Protein AF-A0A257ZRJ0-F1 (afdb_monomer_lite)

pLDDT: mean 93.48, std 12.13, range [36.53, 98.75]

Sequence (205 aa):
MSAVSDALKLIIAGWKSIDQSDMKLIPDPASVYIDPFYAEKTMCVHCVVVEPDTGEAYARCPRQTALKAEAYLKSSGIGDAAYFGPEAEFFLFDDVRYSVTPRKVSYEIDAEAAAWNTDTVTEGGNYGHRAGHKGGYFPVNPVDEAQDIRGEMLSTMKRMGIRVDKHHHEVATCQHELGMIFGGLVEQADNIQKYKYVIHNVAHA

Secondary structure (DSSP, 8-state):
--SSSTTSSBSSTTS-BGGG---EEEE-GGG-EE-SS-SS--EE--EEEE-TTT-PBPTT-HHHHHHHHHHHHHHHTS-S--EE-----EE--SEEEEEEETTEEEEEEE-TT-TT-TT---TT------PPTT--SSPPTTT--THHHHHHHHHHHHHTT--EEEEEE-SSTTEEEEEE--EEHHHHHHHHHHHHHHHHHHHH-

Foldseek 3Di:
DPPPPPVAADPDPPADGNVQHDKDWAWDPVQKFWDPQDPDTDIDTHTFIARPPPRHGDPPGVLVVLVVVQVVCVVVVVDNFDKDWDKDKDFQFPDWDADDDPVDGDIDTHHLLAQVCQPPQDPVGNPRLHQHAQRQFADDPPHPVCPVLLVVLQVNLVNRVWAWDDKGGGRGTRMIITTTDMDGRSVVVSSVVVSVVSNVSSSVD

Radius of gyration: 21.85 Å; chains: 1; bounding box: 59×49×58 Å

Structure (mmCIF, N/CA/C/O backbone):
data_AF-A0A257ZRJ0-F1
#
_entry.id   AF-A0A257ZRJ0-F1
#
loop_
_atom_site.group_PDB
_atom_site.id
_atom_site.type_symbol
_atom_site.label_atom_id
_atom_site.label_alt_id
_atom_site.label_comp_id
_atom_site.label_asym_id
_atom_site.label_entity_id
_atom_site.label_seq_id
_atom_site.pdbx_PDB_ins_code
_atom_site.Cartn_x
_atom_site.Cartn_y
_atom_site.Cartn_z
_atom_site.occupancy
_atom_site.B_iso_or_equiv
_atom_site.auth_seq_id
_atom_site.auth_comp_id
_atom_site.auth_asym_id
_atom_site.auth_atom_id
_atom_site.pdbx_PDB_model_num
ATOM 1 N N . MET A 1 1 ? 14.866 32.632 16.716 1.00 36.53 1 MET A N 1
ATOM 2 C CA . MET A 1 1 ? 15.334 31.496 17.544 1.00 36.53 1 MET A CA 1
ATOM 3 C C . MET A 1 1 ? 14.123 30.695 18.060 1.00 36.53 1 MET A C 1
ATOM 5 O O . MET A 1 1 ? 14.039 30.411 19.242 1.00 36.53 1 MET A O 1
ATOM 9 N N . SER A 1 2 ? 13.160 30.354 17.185 1.00 38.19 2 SER A N 1
ATOM 10 C CA . SER A 1 2 ? 11.845 29.800 17.581 1.00 38.19 2 SER A CA 1
ATOM 11 C C . SER A 1 2 ? 11.314 28.710 16.632 1.00 38.19 2 SER A C 1
ATOM 13 O O . SER A 1 2 ? 10.112 28.592 16.451 1.00 38.19 2 SER A O 1
ATOM 15 N N . ALA A 1 3 ? 12.196 27.930 16.001 1.00 38.69 3 ALA A N 1
ATOM 16 C CA . ALA A 1 3 ? 11.800 26.833 15.101 1.00 38.69 3 ALA A CA 1
ATOM 17 C C . ALA A 1 3 ? 12.228 25.440 15.607 1.00 38.69 3 ALA A C 1
ATOM 19 O O . ALA A 1 3 ? 12.062 24.451 14.907 1.00 38.69 3 ALA A O 1
ATOM 20 N N . VAL A 1 4 ? 12.789 25.352 16.820 1.00 38.34 4 VAL A N 1
ATOM 21 C CA . VAL A 1 4 ? 13.310 24.096 17.406 1.00 38.34 4 VAL A CA 1
ATOM 22 C C . VAL A 1 4 ? 12.379 23.552 18.510 1.00 38.34 4 VAL A C 1
ATOM 24 O O . VAL A 1 4 ? 12.656 22.528 19.118 1.00 38.34 4 VAL A O 1
ATOM 27 N N . SER A 1 5 ? 11.246 24.218 18.765 1.00 41.78 5 SER A N 1
ATOM 28 C CA . SER A 1 5 ? 10.330 23.898 19.873 1.00 41.78 5 SER A CA 1
ATOM 29 C C . SER A 1 5 ? 9.288 22.820 19.541 1.00 41.78 5 SER A C 1
ATOM 31 O O . SER A 1 5 ? 8.844 22.123 20.448 1.00 41.78 5 SER A O 1
ATOM 33 N N . ASP A 1 6 ? 8.918 22.639 18.270 1.00 43.66 6 ASP A N 1
ATOM 34 C CA . ASP A 1 6 ? 7.752 21.807 17.909 1.00 43.66 6 ASP A CA 1
ATOM 35 C C . ASP A 1 6 ? 8.109 20.356 17.548 1.00 43.66 6 ASP A C 1
ATOM 37 O O . ASP A 1 6 ? 7.230 19.522 17.355 1.00 43.66 6 ASP A O 1
ATOM 41 N N . ALA A 1 7 ? 9.402 20.019 17.496 1.00 43.81 7 ALA A N 1
ATOM 42 C CA . ALA A 1 7 ? 9.872 18.651 17.245 1.00 43.81 7 ALA A CA 1
ATOM 43 C C . ALA A 1 7 ? 9.915 17.780 18.516 1.00 43.81 7 ALA A C 1
ATOM 45 O O . ALA A 1 7 ? 10.277 16.604 18.473 1.00 43.81 7 ALA A O 1
ATOM 46 N N . LEU A 1 8 ? 9.553 18.347 19.664 1.00 41.38 8 LEU A N 1
ATOM 47 C CA . LEU A 1 8 ? 9.451 17.627 20.920 1.00 41.38 8 LEU A CA 1
ATOM 48 C C . LEU A 1 8 ? 8.015 17.104 21.073 1.00 41.38 8 LEU A C 1
ATOM 50 O O . LEU A 1 8 ? 7.105 17.892 21.310 1.00 41.38 8 LEU A O 1
ATOM 54 N N . LYS A 1 9 ? 7.880 15.763 21.079 1.00 48.31 9 LYS A N 1
ATOM 55 C CA . LYS A 1 9 ? 6.897 14.976 21.868 1.00 48.31 9 LYS A CA 1
ATOM 56 C C . LYS A 1 9 ? 5.695 14.337 21.152 1.00 48.31 9 LYS A C 1
ATOM 58 O O . LYS A 1 9 ? 4.610 14.340 21.723 1.00 48.31 9 LYS A O 1
ATOM 63 N N . LEU A 1 10 ? 5.863 13.686 20.000 1.00 50.47 10 LEU A N 1
ATOM 64 C CA . LEU A 1 10 ? 4.860 12.732 19.490 1.00 50.47 10 LEU A CA 1
ATOM 65 C C . LEU A 1 10 ? 5.541 11.441 19.012 1.00 50.47 10 LEU A C 1
ATOM 67 O O . LEU A 1 10 ? 6.399 11.498 18.139 1.00 50.47 10 LEU A O 1
ATOM 71 N N . ILE A 1 11 ? 5.166 10.287 19.581 1.00 76.19 11 ILE A N 1
ATOM 72 C CA . ILE A 1 11 ? 5.659 8.960 19.141 1.00 76.19 11 ILE A CA 1
ATOM 73 C C . ILE A 1 11 ? 4.979 8.556 17.823 1.00 76.19 11 ILE A C 1
ATOM 75 O O . ILE A 1 11 ? 5.600 7.963 16.947 1.00 76.19 11 ILE A O 1
ATOM 79 N N . ILE A 1 12 ? 3.706 8.929 17.665 1.00 87.62 12 ILE A N 1
ATOM 80 C CA . ILE A 1 12 ? 2.930 8.781 16.433 1.00 87.62 12 ILE A CA 1
ATOM 81 C C . ILE A 1 12 ? 2.399 10.169 16.068 1.00 87.62 12 ILE A C 1
ATOM 83 O O . ILE A 1 12 ? 1.731 10.821 16.875 1.00 87.62 12 ILE A O 1
ATOM 87 N N . ALA A 1 13 ? 2.721 10.648 14.866 1.00 88.88 13 ALA A N 1
ATOM 88 C CA . ALA A 1 13 ? 2.312 11.975 14.417 1.00 88.88 13 ALA A CA 1
ATOM 89 C C . ALA A 1 13 ? 0.781 12.127 14.451 1.00 88.88 13 ALA A C 1
ATOM 91 O O . ALA A 1 13 ? 0.035 11.241 14.034 1.00 88.88 13 ALA A O 1
ATOM 92 N N . GLY A 1 14 ? 0.310 13.258 14.982 1.00 88.44 14 GLY A N 1
ATOM 93 C CA . GLY A 1 14 ? -1.116 13.531 15.170 1.00 88.44 14 GLY A CA 1
ATOM 94 C C . GLY A 1 14 ? -1.771 12.787 16.340 1.00 88.44 14 GLY A C 1
ATOM 95 O O . GLY A 1 14 ? -2.977 12.929 16.523 1.00 88.44 14 GLY A O 1
ATOM 96 N N . TRP A 1 15 ? -1.031 11.998 17.129 1.00 91.75 15 TRP A N 1
ATOM 97 C CA . TRP A 1 15 ? -1.570 11.322 18.313 1.00 91.75 15 TRP A CA 1
ATOM 98 C C . TRP A 1 15 ? -1.289 12.109 19.603 1.00 91.75 15 TRP A C 1
ATOM 100 O O . TRP A 1 15 ? -1.131 13.327 19.562 1.00 91.75 15 TRP A O 1
ATOM 110 N N . LYS A 1 16 ? -1.345 11.448 20.765 1.00 86.44 16 LYS A N 1
ATOM 111 C CA . LYS A 1 16 ? -1.131 12.078 22.067 1.00 86.44 16 LYS A CA 1
ATOM 112 C C . LYS A 1 16 ? 0.309 12.546 22.245 1.00 86.44 16 LYS A C 1
ATOM 114 O O . LYS A 1 16 ? 1.241 11.909 21.752 1.00 86.44 16 LYS A O 1
ATOM 119 N N . SER A 1 17 ? 0.457 13.639 22.989 1.00 86.75 17 SER A N 1
ATOM 120 C CA . SER A 1 17 ? 1.742 14.158 23.441 1.00 86.75 17 SER A CA 1
ATOM 121 C C . SER A 1 17 ? 2.444 13.174 24.378 1.00 86.75 17 SER A C 1
ATOM 123 O O . SER A 1 17 ? 1.816 12.300 24.974 1.00 86.75 17 SER A O 1
ATOM 125 N N . ILE A 1 18 ? 3.766 13.306 24.515 1.00 85.88 18 ILE A N 1
ATOM 126 C CA . ILE A 1 18 ? 4.573 12.354 25.299 1.00 85.88 18 ILE A CA 1
ATOM 127 C C . ILE A 1 18 ? 4.126 12.225 26.765 1.00 85.88 18 ILE A C 1
ATOM 129 O O . ILE A 1 18 ? 4.278 11.161 27.357 1.00 85.88 18 ILE A O 1
ATOM 133 N N . ASP A 1 19 ? 3.594 13.300 27.352 1.00 85.44 19 ASP A N 1
ATOM 134 C CA . ASP A 1 19 ? 3.110 13.349 28.736 1.00 85.44 19 ASP A CA 1
ATOM 135 C C . ASP A 1 19 ? 1.810 12.558 28.939 1.00 85.44 19 ASP A C 1
ATOM 137 O O . ASP A 1 19 ? 1.441 12.267 30.071 1.00 85.44 19 ASP A O 1
ATOM 141 N N . GLN A 1 20 ? 1.159 12.161 27.845 1.00 85.12 20 GLN A N 1
ATOM 142 C CA . GLN A 1 20 ? -0.011 11.289 27.819 1.00 85.12 20 GLN A CA 1
ATOM 143 C C . GLN A 1 20 ? 0.227 10.113 26.859 1.00 85.12 20 GLN A C 1
ATOM 145 O O . GLN A 1 20 ? -0.663 9.734 26.105 1.00 85.12 20 GLN A O 1
ATOM 150 N N . SER A 1 21 ? 1.449 9.578 26.818 1.00 85.12 21 SER A N 1
ATOM 151 C CA . SER A 1 21 ? 1.872 8.627 25.779 1.00 85.12 21 SER A CA 1
ATOM 152 C C . SER A 1 21 ? 1.232 7.239 25.869 1.00 85.12 21 SER A C 1
ATOM 154 O O . SER A 1 21 ? 1.178 6.550 24.848 1.00 85.12 21 SER A O 1
ATOM 156 N N . ASP A 1 22 ? 0.724 6.838 27.037 1.00 89.62 22 ASP A N 1
ATOM 157 C CA . ASP A 1 22 ? 0.101 5.528 27.221 1.00 89.62 22 ASP A CA 1
ATOM 158 C C . ASP A 1 22 ? -1.189 5.394 26.394 1.00 89.62 22 ASP A C 1
ATOM 160 O O . ASP A 1 22 ? -2.109 6.218 26.461 1.00 89.62 22 ASP A O 1
ATOM 164 N N . MET A 1 23 ? -1.256 4.312 25.615 1.00 91.81 23 MET A N 1
ATOM 165 C CA . MET A 1 23 ? -2.390 3.945 24.766 1.00 91.81 23 MET A CA 1
ATOM 166 C C . MET A 1 23 ? -2.666 2.450 24.894 1.00 91.81 23 MET A C 1
ATOM 168 O O . MET A 1 23 ? -1.747 1.650 25.072 1.00 91.81 23 MET A O 1
ATOM 172 N N . LYS A 1 24 ? -3.930 2.050 24.736 1.00 94.81 24 LYS A N 1
ATOM 173 C CA . LYS A 1 24 ? -4.334 0.643 24.780 1.00 94.81 24 LYS A CA 1
ATOM 174 C C . LYS A 1 24 ? -4.808 0.172 23.410 1.00 94.81 24 LYS A C 1
ATOM 176 O O . LYS A 1 24 ? -5.669 0.796 22.790 1.00 94.81 24 LYS A O 1
ATOM 181 N N . LEU A 1 25 ? -4.253 -0.948 22.953 1.00 97.00 25 LEU A N 1
ATOM 182 C CA . LEU A 1 25 ? -4.663 -1.622 21.723 1.00 97.00 25 LEU A CA 1
ATOM 183 C C . LEU A 1 25 ? -5.667 -2.727 22.052 1.00 97.00 25 LEU A C 1
ATOM 185 O O . LEU A 1 25 ? -5.411 -3.561 22.919 1.00 97.00 25 LEU A O 1
ATOM 189 N N . ILE A 1 26 ? -6.796 -2.736 21.348 1.00 97.69 26 ILE A N 1
ATOM 190 C CA . ILE A 1 26 ? -7.803 -3.794 21.441 1.00 97.69 26 ILE A CA 1
ATOM 191 C C . ILE A 1 26 ? -7.775 -4.588 20.131 1.00 97.69 26 ILE A C 1
ATOM 193 O O . ILE A 1 26 ? -8.143 -4.023 19.096 1.00 97.69 26 ILE A O 1
ATOM 197 N N . PRO A 1 27 ? -7.325 -5.856 20.147 1.00 97.62 27 PRO A N 1
ATOM 198 C CA . PRO A 1 27 ? -7.227 -6.671 18.944 1.00 97.62 27 PRO A CA 1
ATOM 199 C C . PRO A 1 27 ? -8.606 -7.060 18.412 1.00 97.62 27 PRO A C 1
ATOM 201 O O . PRO A 1 27 ? -9.506 -7.408 19.176 1.00 97.62 27 PRO A O 1
ATOM 204 N N . ASP A 1 28 ? -8.744 -7.038 17.090 1.00 97.50 28 ASP A N 1
ATOM 205 C CA . ASP A 1 28 ? -9.915 -7.525 16.371 1.00 97.50 28 ASP A CA 1
ATOM 206 C C . ASP A 1 28 ? -9.638 -8.946 15.840 1.00 97.50 28 ASP A C 1
ATOM 208 O O . ASP A 1 28 ? -8.889 -9.102 14.870 1.00 97.50 28 ASP A O 1
ATOM 212 N N . PRO A 1 29 ? -10.217 -10.004 16.437 1.00 97.00 29 PRO A N 1
ATOM 213 C CA . PRO A 1 29 ? -9.917 -11.384 16.059 1.00 97.00 29 PRO A CA 1
ATOM 214 C C . PRO A 1 29 ? -10.375 -11.746 14.639 1.00 97.00 29 PRO A C 1
ATOM 216 O O . PRO A 1 29 ? -9.853 -12.702 14.069 1.00 97.00 29 PRO A O 1
ATOM 219 N N . ALA A 1 30 ? -11.306 -10.993 14.041 1.00 96.00 30 ALA A N 1
ATOM 220 C CA . ALA A 1 30 ? -11.735 -11.217 12.659 1.00 96.00 30 ALA A CA 1
ATOM 221 C C . ALA A 1 30 ? -10.692 -10.744 11.629 1.00 96.00 30 ALA A C 1
ATOM 223 O O . ALA A 1 30 ? -10.791 -11.066 10.448 1.00 96.00 30 ALA A O 1
ATOM 224 N N . SER A 1 31 ? -9.689 -9.985 12.074 1.00 96.88 31 SER A N 1
ATOM 225 C CA . SER A 1 31 ? -8.696 -9.338 11.216 1.00 96.88 31 SER A CA 1
ATOM 226 C C . SER A 1 31 ? -7.373 -10.105 11.087 1.00 96.88 31 SER A C 1
ATOM 228 O O . SER A 1 31 ? -6.438 -9.617 10.451 1.00 96.88 31 SER A O 1
ATOM 230 N N . VAL A 1 32 ? -7.283 -11.289 11.698 1.00 97.75 32 VAL A N 1
ATOM 231 C CA . VAL A 1 32 ? -6.052 -12.079 11.816 1.00 97.75 32 VAL A CA 1
ATOM 232 C C . VAL A 1 32 ? -5.573 -12.627 10.467 1.00 97.75 32 VAL A C 1
ATOM 234 O O . VAL A 1 32 ? -6.367 -13.114 9.664 1.00 97.75 32 VAL A O 1
ATOM 237 N N . TYR A 1 33 ? -4.257 -12.609 10.244 1.00 97.75 33 TYR A N 1
ATOM 238 C CA . TYR A 1 33 ? -3.595 -13.284 9.122 1.00 97.75 33 TYR A CA 1
ATOM 239 C C . TYR A 1 33 ? -2.173 -13.727 9.499 1.00 97.75 33 TYR A C 1
ATOM 241 O O . TYR A 1 33 ? -1.595 -13.230 10.464 1.00 97.75 33 TYR A O 1
ATOM 249 N N . ILE A 1 34 ? -1.609 -14.680 8.750 1.00 98.31 34 ILE A N 1
ATOM 250 C CA . ILE A 1 34 ? -0.201 -15.080 8.884 1.00 98.31 34 ILE A CA 1
ATOM 251 C C . ILE A 1 34 ? 0.635 -14.241 7.925 1.00 98.31 34 ILE A C 1
ATOM 253 O O . ILE A 1 34 ? 0.291 -14.115 6.749 1.00 98.31 34 ILE A O 1
ATOM 257 N N . ASP A 1 35 ? 1.717 -13.672 8.438 1.00 98.25 35 ASP A N 1
ATOM 258 C CA . ASP A 1 35 ? 2.664 -12.912 7.640 1.00 98.25 35 ASP A CA 1
ATOM 259 C C . ASP A 1 35 ? 3.500 -13.849 6.748 1.00 98.25 35 ASP A C 1
ATOM 261 O O . ASP A 1 35 ? 4.038 -14.839 7.257 1.00 98.25 35 ASP A O 1
ATOM 265 N N . PRO A 1 36 ? 3.594 -13.592 5.431 1.00 97.62 36 PRO A N 1
ATOM 266 C CA . PRO A 1 36 ? 4.314 -14.468 4.515 1.00 97.62 36 PRO A CA 1
ATOM 267 C C . PRO A 1 36 ? 5.809 -14.136 4.366 1.00 97.62 36 PRO A C 1
ATOM 269 O O . PRO A 1 36 ? 6.492 -14.882 3.670 1.00 97.62 36 PRO A O 1
ATOM 272 N N . PHE A 1 37 ? 6.308 -13.044 4.956 1.00 97.81 37 PHE A N 1
ATOM 273 C CA . PHE A 1 37 ? 7.662 -12.528 4.719 1.00 97.81 37 PHE A CA 1
ATOM 274 C C . PHE A 1 37 ? 8.619 -12.789 5.884 1.00 97.81 37 PHE A C 1
ATOM 276 O O . PHE A 1 37 ? 9.818 -12.964 5.670 1.00 97.81 37 PHE A O 1
ATOM 283 N N . TYR A 1 38 ? 8.121 -12.830 7.123 1.00 96.75 38 TYR A N 1
ATOM 284 C CA . TYR A 1 38 ? 8.978 -13.138 8.269 1.00 96.75 38 TYR A CA 1
ATOM 285 C C . TYR A 1 38 ? 9.512 -14.576 8.219 1.00 96.75 38 TYR A C 1
ATOM 287 O O . TYR A 1 38 ? 8.766 -15.529 8.003 1.00 96.75 38 TYR A O 1
ATOM 295 N N . ALA A 1 39 ? 10.810 -14.731 8.506 1.00 97.19 39 ALA A N 1
ATOM 296 C CA . ALA A 1 39 ? 11.456 -16.041 8.609 1.00 97.19 39 ALA A CA 1
ATOM 297 C C . ALA A 1 39 ? 10.806 -16.922 9.692 1.00 97.19 39 ALA A C 1
ATOM 299 O O . ALA A 1 39 ? 10.576 -18.112 9.485 1.00 97.19 39 ALA A O 1
ATOM 300 N N . GLU A 1 40 ? 10.472 -16.319 10.835 1.00 98.31 40 GLU A N 1
ATOM 301 C CA . GLU A 1 40 ? 9.710 -16.973 11.894 1.00 98.31 40 GLU A CA 1
ATOM 302 C C . GLU A 1 40 ? 8.213 -16.752 11.693 1.00 98.31 40 GLU A C 1
ATOM 304 O O . GLU A 1 40 ? 7.755 -15.633 11.435 1.00 98.31 40 GLU A O 1
ATOM 309 N N . LYS A 1 41 ? 7.430 -17.824 11.861 1.00 97.81 41 LYS A N 1
ATOM 310 C CA . LYS A 1 41 ? 5.980 -17.789 11.647 1.00 97.81 41 LYS A CA 1
ATOM 311 C C . LYS A 1 41 ? 5.330 -16.751 12.558 1.00 97.81 41 LYS A C 1
ATOM 313 O O . LYS A 1 41 ? 5.231 -16.946 13.768 1.00 97.81 41 LYS A O 1
ATOM 318 N N . THR A 1 42 ? 4.823 -15.690 11.943 1.00 98.44 42 THR A N 1
ATOM 319 C CA . THR A 1 42 ? 4.287 -14.526 12.645 1.00 98.44 42 THR A CA 1
ATOM 320 C C . THR A 1 42 ? 2.820 -14.327 12.292 1.00 98.44 42 THR A C 1
ATOM 322 O O . THR A 1 42 ? 2.420 -14.434 11.135 1.00 98.44 42 THR A O 1
ATOM 325 N N . MET A 1 43 ? 2.001 -14.058 13.307 1.00 98.00 43 MET A N 1
ATOM 326 C CA . MET A 1 43 ? 0.582 -13.756 13.150 1.00 98.00 43 MET A CA 1
ATOM 327 C C . MET A 1 43 ? 0.357 -12.263 13.364 1.00 98.00 43 MET A C 1
ATOM 329 O O . MET A 1 43 ? 0.764 -11.709 14.385 1.00 98.00 43 MET A O 1
ATOM 333 N N . CYS A 1 44 ? -0.328 -11.628 12.424 1.00 98.06 44 CYS A N 1
ATOM 334 C CA . CYS A 1 44 ? -0.717 -10.230 12.498 1.00 98.06 44 CYS A CA 1
ATOM 335 C C . CYS A 1 44 ? -2.188 -10.108 12.899 1.00 98.06 44 CYS A C 1
ATOM 337 O O . CYS A 1 44 ? -3.020 -10.930 12.513 1.00 98.06 44 CYS A O 1
ATOM 339 N N . VAL A 1 45 ? -2.510 -9.058 13.652 1.00 98.19 45 VAL A N 1
ATOM 340 C CA . VAL A 1 45 ? -3.876 -8.708 14.054 1.00 98.19 45 VAL A CA 1
ATOM 341 C C . VAL A 1 45 ? -4.031 -7.192 14.005 1.00 98.19 45 VAL A C 1
ATOM 343 O O . VAL A 1 45 ? -3.171 -6.458 14.497 1.00 98.19 45 VAL A O 1
ATOM 346 N N . HIS A 1 46 ? -5.107 -6.706 13.392 1.00 98.00 46 HIS A N 1
ATOM 347 C CA . HIS A 1 46 ? -5.445 -5.291 13.443 1.00 98.00 46 HIS A CA 1
ATOM 348 C C . HIS A 1 46 ? -6.127 -4.960 14.772 1.00 98.00 46 HIS A C 1
ATOM 350 O O . HIS A 1 46 ? -6.856 -5.767 15.349 1.00 98.00 46 HIS A O 1
ATOM 356 N N . CYS A 1 47 ? -5.896 -3.743 15.254 1.00 98.00 47 CYS A N 1
ATOM 357 C CA . CYS A 1 47 ? -6.423 -3.275 16.528 1.00 98.00 47 CYS A CA 1
ATOM 358 C C . CYS A 1 47 ? -7.200 -1.972 16.346 1.00 98.00 47 CYS A C 1
ATOM 360 O O . CYS A 1 47 ? -6.896 -1.161 15.467 1.00 98.00 47 CYS A O 1
ATOM 362 N N . VAL A 1 48 ? -8.159 -1.734 17.237 1.00 97.69 48 VAL A N 1
ATOM 363 C CA . VAL A 1 48 ? -8.606 -0.372 17.553 1.00 97.69 48 VAL A CA 1
ATOM 364 C C . VAL A 1 48 ? -7.814 0.161 18.740 1.00 97.69 48 VAL A C 1
ATOM 366 O O . VAL A 1 48 ? -7.163 -0.589 19.469 1.00 97.69 48 VAL A O 1
ATOM 369 N N . VAL A 1 49 ? -7.862 1.473 18.924 1.00 96.31 49 VAL A N 1
ATOM 370 C CA . VAL A 1 49 ? -7.122 2.169 19.973 1.00 96.31 49 VAL A CA 1
ATOM 371 C C . VAL A 1 49 ? -8.124 2.788 20.932 1.00 96.31 49 VAL A C 1
ATOM 373 O O . VAL A 1 49 ? -9.075 3.437 20.494 1.00 96.31 49 VAL A O 1
ATOM 376 N N . VAL A 1 50 ? -7.899 2.606 22.227 1.00 95.31 50 VAL A N 1
ATOM 377 C CA . VAL A 1 50 ? -8.740 3.167 23.286 1.00 95.31 50 VAL A CA 1
ATOM 378 C C . VAL A 1 50 ? -7.897 3.891 24.328 1.00 95.31 50 VAL A C 1
ATOM 380 O O . VAL A 1 50 ? -6.691 3.656 24.458 1.00 95.31 50 VAL A O 1
ATOM 383 N N . GLU A 1 51 ? -8.551 4.777 25.068 1.00 94.44 51 GLU A N 1
ATOM 384 C CA . GLU A 1 51 ? -7.997 5.415 26.254 1.00 94.44 51 GLU A CA 1
ATOM 385 C C . GLU A 1 51 ? -7.629 4.345 27.300 1.00 94.44 51 GLU A C 1
ATOM 387 O O . GLU A 1 51 ? -8.445 3.456 27.570 1.00 94.44 51 GLU A O 1
ATOM 392 N N . PRO A 1 52 ? -6.412 4.375 27.876 1.00 93.00 52 PRO A N 1
ATOM 393 C CA . PRO A 1 52 ? -5.931 3.301 28.747 1.00 93.00 52 PRO A CA 1
ATOM 394 C C . PRO A 1 52 ? -6.749 3.172 30.037 1.00 93.00 52 PRO A C 1
ATOM 396 O O . PRO A 1 52 ? -7.059 2.049 30.440 1.00 93.00 52 PRO A O 1
ATOM 399 N N . ASP A 1 53 ? -7.140 4.303 30.631 1.00 92.44 53 ASP A N 1
ATOM 400 C CA . ASP A 1 53 ? -7.841 4.346 31.917 1.00 92.44 53 ASP A CA 1
ATOM 401 C C . ASP A 1 53 ? -9.347 4.109 31.773 1.00 92.44 53 ASP A C 1
ATOM 403 O O . ASP A 1 53 ? -9.941 3.342 32.530 1.00 92.44 53 ASP A O 1
ATOM 407 N N . THR A 1 54 ? -9.981 4.763 30.795 1.00 95.12 54 THR A N 1
ATOM 408 C CA . THR A 1 54 ? -11.445 4.740 30.635 1.00 95.12 54 THR A CA 1
ATOM 409 C C . THR A 1 54 ? -11.924 3.641 29.691 1.00 95.12 54 THR A C 1
ATOM 411 O O . THR A 1 54 ? -13.088 3.249 29.740 1.00 95.12 54 THR A O 1
ATOM 414 N N . GLY A 1 55 ? -11.052 3.138 28.811 1.00 93.81 55 GLY A N 1
ATOM 415 C CA . GLY A 1 55 ? -11.435 2.237 27.724 1.00 93.81 55 GLY A CA 1
ATOM 416 C C . GLY A 1 55 ? -12.259 2.911 26.623 1.00 93.81 55 GLY A C 1
ATOM 417 O O . GLY A 1 55 ? -12.760 2.222 25.733 1.00 93.81 55 GLY A O 1
ATOM 418 N N . GLU A 1 56 ? -12.412 4.237 26.661 1.00 95.06 56 GLU A N 1
ATOM 419 C CA . GLU A 1 56 ? -13.165 4.980 25.656 1.00 95.06 56 GLU A CA 1
ATOM 420 C C . GLU A 1 56 ? -12.461 4.978 24.296 1.00 95.06 56 GLU A C 1
ATOM 422 O O . GLU A 1 56 ? -11.237 4.950 24.187 1.00 95.06 56 GLU A O 1
ATOM 427 N N . ALA A 1 57 ? -13.262 5.034 23.234 1.00 94.56 57 ALA A N 1
ATOM 428 C CA . ALA A 1 57 ? -12.797 5.101 21.855 1.00 94.56 57 ALA A CA 1
ATOM 429 C C . ALA A 1 57 ? -11.824 6.267 21.629 1.00 94.56 57 ALA A C 1
ATOM 431 O O . ALA A 1 57 ? -12.212 7.428 21.786 1.00 94.56 57 ALA A O 1
ATOM 432 N N . TYR A 1 58 ? -10.610 5.993 21.145 1.00 95.00 58 TYR A N 1
ATOM 433 C CA . TYR A 1 58 ? -9.682 7.070 20.828 1.00 95.00 58 TYR A CA 1
ATOM 434 C C . TYR A 1 58 ? -10.135 7.810 19.564 1.00 95.00 58 TYR A C 1
ATOM 436 O O . TYR A 1 58 ? -10.198 7.245 18.470 1.00 95.00 58 TYR A O 1
ATOM 444 N N . ALA A 1 59 ? -10.430 9.105 19.695 1.00 93.06 59 ALA A N 1
ATOM 445 C CA . ALA A 1 59 ? -11.040 9.904 18.629 1.00 93.06 59 ALA A CA 1
ATOM 446 C C . ALA A 1 59 ? -10.192 10.012 17.347 1.00 93.06 59 ALA A C 1
ATOM 448 O O . ALA A 1 59 ? -10.730 10.316 16.286 1.00 93.06 59 ALA A O 1
ATOM 449 N N . ARG A 1 60 ? -8.879 9.757 17.435 1.00 94.38 60 ARG A N 1
ATOM 450 C CA . ARG A 1 60 ? -7.942 9.822 16.302 1.00 94.38 60 ARG A CA 1
ATOM 451 C C . ARG A 1 60 ? -7.518 8.448 15.776 1.00 94.38 60 ARG A C 1
ATOM 453 O O . ARG A 1 60 ? -6.584 8.370 14.987 1.00 94.38 60 ARG A O 1
ATOM 460 N N . CYS A 1 61 ? -8.191 7.370 16.187 1.00 96.50 61 CYS A N 1
ATOM 461 C CA . CYS A 1 61 ? -7.997 6.035 15.620 1.00 96.50 61 CYS A CA 1
ATOM 462 C C . CYS A 1 61 ? -8.706 5.918 14.252 1.00 96.50 61 CYS A C 1
ATOM 464 O O . CYS A 1 61 ? -9.940 5.894 14.223 1.00 96.50 61 CYS A O 1
ATOM 466 N N . PRO A 1 62 ? -7.985 5.776 13.118 1.00 97.69 62 PRO A N 1
ATOM 467 C CA . PRO A 1 62 ? -8.614 5.740 11.793 1.00 97.69 62 PRO A CA 1
ATOM 468 C C . PRO A 1 62 ? -9.560 4.548 11.604 1.00 97.69 62 PRO A C 1
ATOM 470 O O . PRO A 1 62 ? -10.669 4.711 11.095 1.00 97.69 62 PRO A O 1
ATOM 473 N N . ARG A 1 63 ? -9.172 3.359 12.092 1.00 98.06 63 ARG A N 1
ATOM 474 C CA . ARG A 1 63 ? -10.021 2.154 12.052 1.00 98.06 63 ARG A CA 1
ATOM 475 C C . ARG A 1 63 ? -11.335 2.375 12.801 1.00 98.06 63 ARG A C 1
ATOM 477 O O . ARG A 1 63 ? -12.394 1.966 12.336 1.00 98.06 63 ARG A O 1
ATOM 484 N N . GLN A 1 64 ? -11.288 3.054 13.948 1.00 96.69 64 GLN A N 1
ATOM 485 C CA . GLN A 1 64 ? -12.493 3.330 14.722 1.00 96.69 64 GLN A CA 1
ATOM 486 C C . GLN A 1 64 ? -13.404 4.356 14.045 1.00 96.69 64 GLN A C 1
ATOM 488 O O . GLN A 1 64 ? -14.623 4.247 14.158 1.00 96.69 64 GLN A O 1
ATOM 493 N N . THR A 1 65 ? -12.842 5.310 13.302 1.00 97.81 65 THR A N 1
ATOM 494 C CA . THR A 1 65 ? -13.626 6.192 12.430 1.00 97.81 65 THR A CA 1
ATOM 495 C C . THR A 1 65 ? -14.368 5.396 11.355 1.00 97.81 65 THR A C 1
ATOM 497 O O . THR A 1 65 ? -15.563 5.617 11.175 1.00 97.81 65 THR A O 1
ATOM 500 N N . ALA A 1 66 ? -13.716 4.425 10.705 1.00 98.00 66 ALA A N 1
ATOM 501 C CA . ALA A 1 66 ? -14.365 3.553 9.720 1.00 98.00 66 ALA A CA 1
ATOM 502 C C . ALA A 1 66 ? -15.503 2.715 10.340 1.00 98.00 66 ALA A C 1
ATOM 504 O O . ALA A 1 66 ? -16.614 2.702 9.814 1.00 98.00 66 ALA A O 1
ATOM 505 N N . LEU A 1 67 ? -15.272 2.111 11.513 1.00 97.44 67 LEU A N 1
ATOM 506 C CA . LEU A 1 67 ? -16.305 1.375 12.260 1.00 97.44 67 LEU A CA 1
ATOM 507 C C . LEU A 1 67 ? -17.507 2.264 12.620 1.00 97.44 67 LEU A C 1
ATOM 509 O O . LEU A 1 67 ? -18.660 1.863 12.461 1.00 97.44 67 LEU A O 1
ATOM 513 N N . LYS A 1 68 ? -17.250 3.494 13.087 1.00 97.50 68 LYS A N 1
ATOM 514 C CA . LYS A 1 68 ? -18.305 4.473 13.390 1.00 97.50 68 LYS A CA 1
ATOM 515 C C . LYS A 1 68 ? -19.077 4.885 12.138 1.00 97.50 68 LYS A C 1
ATOM 517 O O . LYS A 1 68 ? -20.283 5.074 12.233 1.00 97.50 68 LYS A O 1
ATOM 522 N N . ALA A 1 69 ? -18.416 5.006 10.987 1.00 98.25 69 ALA A N 1
ATOM 523 C CA . ALA A 1 69 ? -19.069 5.349 9.727 1.00 98.25 69 ALA A CA 1
ATOM 524 C C . ALA A 1 69 ? -20.024 4.239 9.254 1.00 98.25 69 ALA A C 1
ATOM 526 O O . ALA A 1 69 ? -21.162 4.531 8.888 1.00 98.25 69 ALA A O 1
ATOM 527 N N . GLU A 1 70 ? -19.616 2.969 9.338 1.00 98.19 70 GLU A N 1
ATOM 528 C CA . GLU A 1 70 ? -20.504 1.836 9.036 1.00 98.19 70 GLU A CA 1
ATOM 529 C C . GLU A 1 70 ? -21.701 1.772 9.995 1.00 98.19 70 GLU A C 1
ATOM 531 O O . GLU A 1 70 ? -22.840 1.576 9.566 1.00 98.19 70 GLU A O 1
ATOM 536 N N . ALA A 1 71 ? -21.466 1.975 11.296 1.00 97.81 71 ALA A N 1
ATOM 537 C CA . ALA A 1 71 ? -22.535 2.016 12.291 1.00 97.81 71 ALA A CA 1
ATOM 538 C C . ALA A 1 71 ? -23.490 3.199 12.060 1.00 97.81 71 ALA A C 1
ATOM 540 O O . ALA A 1 71 ? -24.706 3.046 12.188 1.00 97.81 71 ALA A O 1
ATOM 541 N N . TYR A 1 72 ? -22.953 4.361 11.679 1.00 98.38 72 TYR A N 1
ATOM 542 C CA . TYR A 1 72 ? -23.740 5.551 11.383 1.00 98.38 72 TYR A CA 1
ATOM 543 C C . TYR A 1 72 ? -24.685 5.318 10.203 1.00 98.38 72 TYR A C 1
ATOM 545 O O . TYR A 1 72 ? -25.879 5.584 10.337 1.00 98.38 72 TYR A O 1
ATOM 553 N N . LEU A 1 73 ? -24.184 4.754 9.097 1.00 98.50 73 LEU A N 1
ATOM 554 C CA . LEU A 1 73 ? -24.994 4.421 7.923 1.00 98.50 73 LEU A CA 1
ATOM 555 C C . LEU A 1 73 ? -26.205 3.561 8.308 1.00 98.50 73 LEU A C 1
ATOM 557 O O . LEU A 1 73 ? -27.337 3.948 8.020 1.00 98.50 73 LEU A O 1
ATOM 561 N N . LYS A 1 74 ? -25.976 2.480 9.062 1.00 98.00 74 LYS A N 1
ATOM 562 C CA . LYS A 1 74 ? -27.052 1.616 9.571 1.00 98.00 74 LYS A CA 1
ATOM 563 C C . LYS A 1 74 ? -28.033 2.388 10.449 1.00 98.00 74 LYS A C 1
ATOM 565 O O . LYS A 1 74 ? -29.240 2.311 10.251 1.00 98.00 74 LYS A O 1
ATOM 570 N N . SER A 1 75 ? -27.524 3.171 11.403 1.00 98.25 75 SER A N 1
ATOM 571 C CA . SER A 1 75 ? -28.374 3.923 12.338 1.00 98.25 75 SER A CA 1
ATOM 572 C C . SER A 1 75 ? -29.203 5.021 11.663 1.00 98.25 75 SER A C 1
ATOM 574 O O . SER A 1 75 ? -30.265 5.380 12.162 1.00 98.25 75 SER A O 1
ATOM 576 N N . SER A 1 76 ? -28.733 5.542 10.525 1.00 98.38 76 SER A N 1
ATOM 577 C CA . SER A 1 76 ? -29.441 6.557 9.744 1.00 98.38 76 SER A CA 1
ATOM 578 C C . SER A 1 76 ? -30.656 6.009 8.987 1.00 98.38 76 SER A C 1
ATOM 580 O O . SER A 1 76 ? -31.499 6.793 8.559 1.00 98.38 76 SER A O 1
ATOM 582 N N . GLY A 1 77 ? -30.745 4.687 8.785 1.00 98.06 77 GLY A N 1
ATOM 583 C CA . GLY A 1 77 ? -31.791 4.054 7.975 1.00 98.06 77 GLY A CA 1
ATOM 584 C C . GLY A 1 77 ? -31.658 4.266 6.460 1.00 98.06 77 GLY A C 1
ATOM 585 O O . GLY A 1 77 ? -32.537 3.841 5.717 1.00 98.06 77 GLY A O 1
ATOM 586 N N . ILE A 1 78 ? -30.582 4.909 5.986 1.00 98.19 78 ILE A N 1
ATOM 587 C CA . ILE A 1 78 ? -30.331 5.144 4.552 1.00 98.19 78 ILE A CA 1
ATOM 588 C C . ILE A 1 78 ? -29.884 3.856 3.844 1.00 98.19 78 ILE A C 1
ATOM 590 O O . ILE A 1 78 ? -30.189 3.657 2.670 1.00 98.19 78 ILE A O 1
ATOM 594 N N . GLY A 1 79 ? -29.173 2.973 4.545 1.00 96.94 79 GLY A N 1
ATOM 595 C CA . GLY A 1 79 ? -28.738 1.685 4.016 1.00 96.94 79 GLY A CA 1
ATOM 596 C C . GLY A 1 79 ? -28.053 0.823 5.071 1.00 96.94 79 GLY A C 1
ATOM 597 O O . GLY A 1 79 ? -27.714 1.296 6.154 1.00 96.94 79 GLY A O 1
ATOM 598 N N . ASP A 1 80 ? -27.831 -0.447 4.737 1.00 96.94 80 ASP A N 1
ATOM 599 C CA . ASP A 1 80 ? -27.264 -1.432 5.668 1.00 96.94 80 ASP A CA 1
ATOM 600 C C . ASP A 1 80 ? -25.754 -1.647 5.490 1.00 96.94 80 ASP A C 1
ATOM 602 O O . ASP A 1 80 ? -25.066 -2.075 6.420 1.00 96.94 80 ASP A O 1
ATOM 606 N N . ALA A 1 81 ? -25.229 -1.368 4.294 1.00 96.69 81 ALA A N 1
ATOM 607 C CA . ALA A 1 81 ? -23.830 -1.574 3.936 1.00 96.69 81 ALA A CA 1
ATOM 608 C C . ALA A 1 81 ? -23.365 -0.550 2.893 1.00 96.69 81 ALA A C 1
ATOM 610 O O . ALA A 1 81 ? -24.132 -0.142 2.022 1.00 96.69 81 ALA A O 1
ATOM 611 N N . ALA A 1 82 ? -22.086 -0.179 2.965 1.00 97.88 82 ALA A N 1
ATOM 612 C CA . ALA A 1 82 ? -21.394 0.581 1.932 1.00 97.88 82 ALA A CA 1
ATOM 613 C C . ALA A 1 82 ? -20.209 -0.243 1.428 1.00 97.88 82 ALA A C 1
ATOM 615 O O . ALA A 1 82 ? -19.345 -0.632 2.216 1.00 97.88 82 ALA A O 1
ATOM 616 N N . TYR A 1 83 ? -20.194 -0.512 0.124 1.00 98.12 83 TYR A N 1
ATOM 617 C CA . TYR A 1 83 ? -19.142 -1.286 -0.521 1.00 98.12 83 TYR A CA 1
ATOM 618 C C . TYR A 1 83 ? -18.093 -0.370 -1.147 1.00 98.12 83 TYR A C 1
ATOM 620 O O . TYR A 1 83 ? -18.432 0.600 -1.822 1.00 98.12 83 TYR A O 1
ATOM 628 N N . PHE A 1 84 ? -16.825 -0.709 -0.940 1.00 98.44 84 PHE A N 1
ATOM 629 C CA . PHE A 1 84 ? -15.667 0.006 -1.468 1.00 98.44 84 PHE A CA 1
ATOM 630 C C . PHE A 1 84 ? -14.814 -0.949 -2.307 1.00 98.44 84 PHE A C 1
ATOM 632 O O . PHE A 1 84 ? -14.635 -2.105 -1.934 1.00 98.44 84 PHE A O 1
ATOM 639 N N . GLY A 1 85 ? -14.293 -0.476 -3.436 1.00 97.00 85 GLY A N 1
ATOM 640 C CA . GLY A 1 85 ? -13.363 -1.211 -4.298 1.00 97.00 85 GLY A CA 1
ATOM 641 C C . GLY A 1 85 ? -12.209 -0.293 -4.692 1.00 97.00 85 GLY A C 1
ATOM 642 O O . GLY A 1 85 ? -12.329 0.394 -5.701 1.00 97.00 85 GLY A O 1
ATOM 643 N N . PRO A 1 86 ? -11.160 -0.174 -3.861 1.00 96.12 86 PRO A N 1
ATOM 644 C CA . PRO A 1 86 ? -10.034 0.702 -4.160 1.00 96.12 86 PRO A CA 1
ATOM 645 C C . PRO A 1 86 ? -9.111 0.085 -5.221 1.00 96.12 86 PRO A C 1
ATOM 647 O O . PRO A 1 86 ? -8.731 -1.079 -5.110 1.00 96.12 86 PRO A O 1
ATOM 650 N N . GLU A 1 87 ? -8.691 0.897 -6.190 1.00 96.19 87 GLU A N 1
ATOM 651 C CA . GLU A 1 87 ? -7.683 0.564 -7.206 1.00 96.19 87 GLU A CA 1
ATOM 652 C C . GLU A 1 87 ? -6.441 1.430 -6.937 1.00 96.19 87 GLU A C 1
ATOM 654 O O . GLU A 1 87 ? -6.380 2.601 -7.309 1.00 96.19 87 GLU A O 1
ATOM 659 N N . ALA A 1 88 ? -5.488 0.905 -6.160 1.00 97.19 88 ALA A N 1
ATOM 660 C CA . ALA A 1 88 ? -4.284 1.649 -5.790 1.00 97.19 88 ALA A CA 1
ATOM 661 C C . ALA A 1 88 ? -3.141 1.353 -6.759 1.00 97.19 88 ALA A C 1
ATOM 663 O O . ALA A 1 88 ? -2.384 0.400 -6.575 1.00 97.19 88 ALA A O 1
ATOM 664 N N . GLU A 1 89 ? -3.000 2.203 -7.767 1.00 98.44 89 GLU A N 1
ATOM 665 C CA . GLU A 1 89 ? -1.853 2.192 -8.670 1.00 98.44 89 GLU A CA 1
ATOM 666 C C . GLU A 1 89 ? -0.530 2.414 -7.912 1.00 98.44 89 GLU A C 1
ATOM 668 O O . GLU A 1 89 ? -0.476 3.082 -6.871 1.00 98.44 89 GLU A O 1
ATOM 673 N N . PHE A 1 90 ? 0.558 1.864 -8.442 1.00 98.62 90 PHE A N 1
ATOM 674 C CA . PHE A 1 90 ? 1.903 1.987 -7.880 1.00 98.62 90 PHE A CA 1
ATOM 675 C C . PHE A 1 90 ? 2.966 1.930 -8.975 1.00 98.62 90 PHE A C 1
ATOM 677 O O . PHE A 1 90 ? 2.676 1.610 -10.125 1.00 98.62 90 PHE A O 1
ATOM 684 N N . PHE A 1 91 ? 4.205 2.241 -8.598 1.00 98.44 91 PHE A N 1
ATOM 685 C CA . PHE A 1 91 ? 5.369 2.123 -9.467 1.00 98.44 91 PHE A CA 1
ATOM 686 C C . PHE A 1 91 ? 6.356 1.105 -8.901 1.00 98.44 91 PHE A C 1
ATOM 688 O O . PHE A 1 91 ? 6.503 1.013 -7.679 1.00 98.44 91 PHE A O 1
ATOM 695 N N . LEU A 1 92 ? 7.033 0.375 -9.785 1.00 98.12 92 LEU A N 1
ATOM 696 C CA . LEU A 1 92 ? 8.195 -0.448 -9.451 1.00 98.12 92 LEU A CA 1
ATOM 697 C C . LEU A 1 92 ? 9.453 0.247 -9.972 1.00 98.12 92 LEU A C 1
ATOM 699 O O . LEU A 1 92 ? 9.536 0.573 -11.151 1.00 98.12 92 LEU A O 1
ATOM 703 N N . PHE A 1 93 ? 10.402 0.514 -9.078 1.00 97.94 93 PHE A N 1
ATOM 704 C CA . PHE A 1 93 ? 11.679 1.143 -9.406 1.00 97.94 93 PHE A CA 1
ATOM 705 C C . PHE A 1 93 ? 12.823 0.306 -8.850 1.00 97.94 93 PHE A C 1
ATOM 707 O O . PHE A 1 93 ? 12.688 -0.261 -7.765 1.00 97.94 93 PHE A O 1
ATOM 714 N N . ASP A 1 94 ? 13.946 0.308 -9.560 1.00 96.88 94 ASP A N 1
ATOM 715 C CA . ASP A 1 94 ? 15.166 -0.397 -9.162 1.00 96.88 94 ASP A CA 1
ATOM 716 C C . ASP A 1 94 ? 16.098 0.504 -8.340 1.00 96.88 94 ASP A C 1
ATOM 718 O O . ASP A 1 94 ? 16.835 0.027 -7.478 1.00 96.88 94 ASP A O 1
ATOM 722 N N . ASP A 1 95 ? 16.050 1.823 -8.564 1.00 97.62 95 ASP A N 1
ATOM 7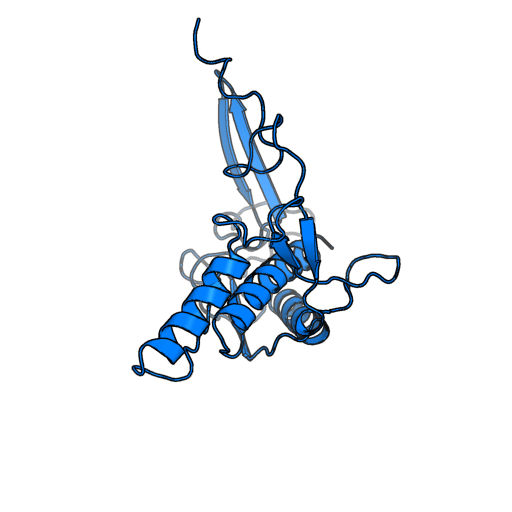23 C CA . ASP A 1 95 ? 16.850 2.803 -7.826 1.00 97.62 95 ASP A CA 1
ATOM 724 C C . ASP A 1 95 ? 16.043 4.067 -7.512 1.00 97.62 95 ASP A C 1
ATOM 726 O O . ASP A 1 95 ? 15.334 4.619 -8.354 1.00 97.62 95 ASP A O 1
ATOM 730 N N . VAL A 1 96 ? 16.165 4.550 -6.274 1.00 97.81 96 VAL A N 1
ATOM 731 C CA . VAL A 1 96 ? 15.566 5.811 -5.824 1.00 97.81 96 VAL A CA 1
ATOM 732 C C . VAL A 1 96 ? 16.577 6.552 -4.955 1.00 97.81 96 VAL A C 1
ATOM 734 O O . VAL A 1 96 ? 16.872 6.155 -3.826 1.00 97.81 96 VAL A O 1
ATOM 737 N N . ARG A 1 97 ? 17.080 7.688 -5.444 1.00 98.38 97 ARG A N 1
ATOM 738 C CA . ARG A 1 97 ? 18.043 8.549 -4.741 1.00 98.38 97 ARG A CA 1
ATOM 739 C C . ARG A 1 97 ? 17.449 9.929 -4.506 1.00 98.38 97 ARG A C 1
ATOM 741 O O . ARG A 1 97 ? 16.907 10.542 -5.415 1.00 98.38 97 ARG A O 1
ATOM 748 N N . TYR A 1 98 ? 17.604 10.484 -3.305 1.00 98.19 98 TYR A N 1
ATOM 749 C CA . TYR A 1 98 ? 17.172 11.854 -3.009 1.00 98.19 98 TYR A CA 1
ATOM 750 C C . TYR A 1 98 ? 18.103 12.566 -2.022 1.00 98.19 98 TYR A C 1
ATOM 752 O O . TYR A 1 98 ? 18.856 11.948 -1.272 1.00 98.19 98 TYR A O 1
ATOM 760 N N . SER A 1 99 ? 18.086 13.900 -2.037 1.00 98.12 99 SER A N 1
ATOM 761 C CA . SER A 1 99 ? 18.857 14.743 -1.121 1.00 98.12 99 SER A CA 1
ATOM 762 C C . SER A 1 99 ? 18.111 16.042 -0.857 1.00 98.12 99 SER A C 1
ATOM 764 O O . SER A 1 99 ? 17.660 16.688 -1.798 1.00 98.12 99 SER A O 1
ATOM 766 N N . VAL A 1 100 ? 18.004 16.435 0.414 1.00 97.62 100 VAL A N 1
ATOM 767 C CA . VAL A 1 100 ? 17.462 17.735 0.831 1.00 97.62 100 VAL A CA 1
ATOM 768 C C . VAL A 1 100 ? 18.403 18.331 1.874 1.00 97.62 100 VAL A C 1
ATOM 770 O O . VAL A 1 100 ? 18.361 18.000 3.054 1.00 97.62 100 VAL A O 1
ATOM 773 N N . THR A 1 101 ? 19.303 19.193 1.418 1.00 98.00 101 THR A N 1
ATOM 774 C CA . THR A 1 101 ? 20.286 19.914 2.237 1.00 98.00 101 THR A CA 1
ATOM 775 C C . THR A 1 101 ? 20.334 21.380 1.794 1.00 98.00 101 THR A C 1
ATOM 777 O O . THR A 1 101 ? 19.970 21.673 0.653 1.00 98.00 101 THR A O 1
ATOM 780 N N . PRO A 1 102 ? 20.844 22.322 2.612 1.00 98.12 102 PRO A N 1
ATOM 781 C CA . PRO A 1 102 ? 20.901 23.737 2.229 1.00 98.12 102 PRO A CA 1
ATOM 782 C C . PRO A 1 102 ? 21.630 24.041 0.908 1.00 98.12 102 PRO A C 1
ATOM 784 O O . PRO A 1 102 ? 21.430 25.112 0.347 1.00 98.12 102 PRO A O 1
ATOM 787 N N . ARG A 1 103 ? 22.487 23.133 0.411 1.00 97.62 103 ARG A N 1
ATOM 788 C CA . ARG A 1 103 ? 23.224 23.298 -0.858 1.00 97.62 103 ARG A CA 1
ATOM 789 C C . ARG A 1 103 ? 22.799 22.334 -1.969 1.00 97.62 103 ARG A C 1
ATOM 791 O O . ARG A 1 103 ? 23.327 22.440 -3.071 1.00 97.62 103 ARG A O 1
ATOM 798 N N . LYS A 1 104 ? 21.914 21.372 -1.695 1.00 97.44 104 LYS A N 1
ATOM 799 C CA . LYS A 1 104 ? 21.499 20.353 -2.667 1.00 97.44 104 LYS A CA 1
ATOM 800 C C . LYS A 1 104 ? 20.066 19.921 -2.398 1.00 97.44 104 LYS A C 1
ATOM 802 O O . LYS A 1 104 ? 19.780 19.399 -1.323 1.00 97.44 104 LYS A O 1
ATOM 807 N N . VAL A 1 105 ? 19.216 20.084 -3.405 1.00 98.31 105 VAL A N 1
ATOM 808 C CA . VAL A 1 105 ? 17.897 19.456 -3.481 1.00 98.31 105 VAL A CA 1
ATOM 809 C C . VAL A 1 105 ? 17.862 18.645 -4.769 1.00 98.31 105 VAL A C 1
ATOM 811 O O . VAL A 1 105 ? 18.081 19.203 -5.842 1.00 98.31 105 VAL A O 1
ATOM 814 N N . SER A 1 106 ? 17.659 17.335 -4.671 1.00 98.38 106 SER A N 1
ATOM 815 C CA . SER A 1 106 ? 17.594 16.447 -5.836 1.00 98.38 106 SER A CA 1
ATOM 816 C C . SER A 1 106 ? 16.752 15.214 -5.544 1.00 98.38 106 SER A C 1
ATOM 818 O O . SER A 1 106 ? 16.703 14.758 -4.401 1.00 98.38 106 SER A O 1
ATOM 820 N N . TYR A 1 107 ? 16.180 14.637 -6.592 1.00 98.31 107 TYR A N 1
ATOM 821 C CA . TYR A 1 107 ? 15.671 13.274 -6.607 1.00 98.31 107 TYR A CA 1
ATOM 822 C C . TYR A 1 107 ? 15.998 12.646 -7.965 1.00 98.31 107 TYR A C 1
ATOM 824 O O . TYR A 1 107 ? 16.131 13.361 -8.957 1.00 98.31 107 TYR A O 1
ATOM 832 N N . GLU A 1 108 ? 16.151 11.334 -7.982 1.00 98.38 108 GLU A N 1
ATOM 833 C CA . GLU A 1 108 ? 16.377 10.516 -9.164 1.00 98.38 108 GLU A CA 1
ATOM 834 C C . GLU A 1 108 ? 15.691 9.176 -8.907 1.00 98.38 108 GLU A C 1
ATOM 836 O O . GLU A 1 108 ? 15.786 8.633 -7.804 1.00 98.38 108 GLU A O 1
ATOM 841 N N . ILE A 1 109 ? 14.944 8.708 -9.896 1.00 98.25 109 ILE A N 1
ATOM 842 C CA . ILE A 1 109 ? 14.283 7.407 -9.901 1.00 98.25 109 ILE A CA 1
ATOM 843 C C . ILE A 1 109 ? 14.738 6.693 -11.159 1.00 98.25 109 ILE A C 1
ATOM 845 O O . ILE A 1 109 ? 14.890 7.341 -12.197 1.00 98.25 109 ILE A O 1
ATOM 849 N N . ASP A 1 110 ? 14.950 5.392 -11.068 1.00 97.88 110 ASP A N 1
ATOM 850 C CA . ASP A 1 110 ? 15.355 4.599 -12.212 1.00 97.88 110 ASP A CA 1
ATOM 851 C C . ASP A 1 110 ? 14.773 3.189 -12.166 1.00 97.88 110 ASP A C 1
ATOM 853 O O . ASP A 1 110 ? 14.447 2.669 -11.096 1.00 97.88 110 ASP A O 1
ATOM 857 N N . ALA A 1 111 ? 14.615 2.599 -13.346 1.00 96.19 111 ALA A N 1
ATOM 858 C CA . ALA A 1 111 ? 14.232 1.205 -13.521 1.00 96.19 111 ALA A CA 1
ATOM 859 C C . ALA A 1 111 ? 14.739 0.675 -14.867 1.00 96.19 111 ALA A C 1
ATOM 861 O O . ALA A 1 111 ? 14.876 1.437 -15.830 1.00 96.19 111 ALA A O 1
ATOM 862 N N . GLU A 1 112 ? 14.945 -0.630 -14.984 1.00 93.06 112 GLU A N 1
ATOM 863 C CA . GLU A 1 112 ? 15.397 -1.273 -16.214 1.00 93.06 112 GLU A CA 1
ATOM 864 C C . GLU A 1 112 ? 14.437 -1.004 -17.387 1.00 93.06 112 GLU A C 1
ATOM 866 O O . GLU A 1 112 ? 14.882 -0.539 -18.447 1.00 93.06 112 GLU A O 1
ATOM 871 N N . ALA A 1 113 ? 13.121 -1.176 -17.191 1.00 93.06 113 ALA A N 1
ATOM 872 C CA . ALA A 1 113 ? 12.097 -0.841 -18.190 1.00 93.06 113 ALA A CA 1
ATOM 873 C C . ALA A 1 113 ? 11.836 0.657 -18.384 1.00 93.06 113 ALA A C 1
ATOM 875 O O . ALA A 1 113 ? 10.992 1.020 -19.211 1.00 93.06 113 ALA A O 1
ATOM 876 N N . ALA A 1 114 ? 12.514 1.550 -17.661 1.00 96.50 114 ALA A N 1
ATOM 877 C CA . ALA A 1 114 ? 12.174 2.961 -17.705 1.00 96.50 114 ALA A CA 1
ATOM 878 C C . ALA A 1 114 ? 12.335 3.563 -19.108 1.00 96.50 114 ALA A C 1
ATOM 880 O O . ALA A 1 114 ? 13.363 3.412 -19.771 1.00 96.50 114 ALA A O 1
ATOM 881 N N . ALA A 1 115 ? 11.327 4.321 -19.546 1.00 97.06 115 ALA A N 1
ATOM 882 C CA . ALA A 1 115 ? 11.290 4.940 -20.873 1.00 97.06 115 ALA A CA 1
ATOM 883 C C . ALA A 1 115 ? 12.501 5.842 -21.198 1.00 97.06 115 ALA A C 1
ATOM 885 O O . ALA A 1 115 ? 12.748 6.119 -22.370 1.00 97.06 115 ALA A O 1
ATOM 886 N N . TRP A 1 116 ? 13.244 6.312 -20.191 1.00 97.06 116 TRP A N 1
ATOM 887 C CA . TRP A 1 116 ? 14.446 7.133 -20.365 1.00 97.06 116 TRP A CA 1
ATOM 888 C C . TRP A 1 116 ? 15.746 6.330 -20.551 1.00 97.06 116 TRP A C 1
ATOM 890 O O . TRP A 1 116 ? 16.757 6.931 -20.890 1.00 97.06 116 TRP A O 1
ATOM 900 N N . ASN A 1 117 ? 15.729 4.997 -20.416 1.00 96.81 117 ASN A N 1
ATOM 901 C CA . ASN A 1 117 ? 16.911 4.125 -20.524 1.00 96.81 117 ASN A CA 1
ATOM 902 C C . ASN A 1 117 ? 17.112 3.499 -21.918 1.00 96.8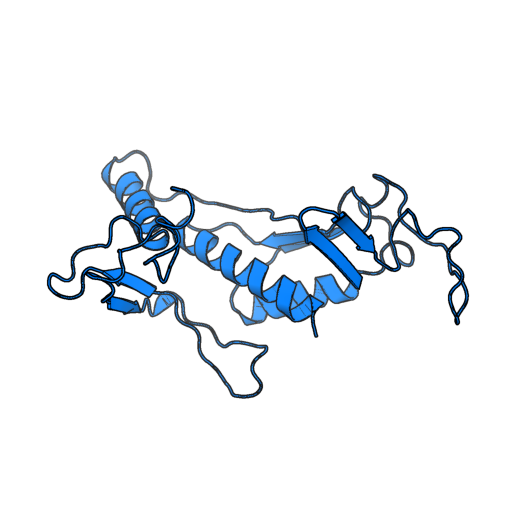1 117 ASN A C 1
ATOM 904 O O . ASN A 1 117 ? 17.714 2.430 -22.069 1.00 96.81 117 ASN A O 1
ATOM 908 N N . THR A 1 118 ? 16.594 4.131 -22.975 1.00 95.88 118 THR A N 1
ATOM 909 C CA . THR A 1 118 ? 16.629 3.560 -24.334 1.00 95.88 118 THR A CA 1
ATOM 910 C C . THR A 1 118 ? 18.032 3.427 -24.926 1.00 95.88 118 THR A C 1
ATOM 912 O O . THR A 1 118 ? 18.234 2.576 -25.788 1.00 95.88 118 THR A O 1
ATOM 915 N N . ASP A 1 119 ? 18.987 4.242 -24.483 1.00 95.81 119 ASP A N 1
ATOM 916 C CA . ASP A 1 119 ? 20.382 4.260 -24.943 1.00 95.81 119 ASP A CA 1
ATOM 917 C C . ASP A 1 119 ? 21.389 3.883 -23.842 1.00 95.81 119 ASP A C 1
ATOM 919 O O . ASP A 1 119 ? 22.600 3.900 -24.075 1.00 95.81 119 ASP A O 1
ATOM 923 N N . THR A 1 120 ? 20.903 3.489 -22.661 1.00 96.00 120 THR A N 1
ATOM 924 C CA . THR A 1 120 ? 21.741 3.071 -21.534 1.00 96.00 120 THR A CA 1
ATOM 925 C C . THR A 1 120 ? 22.601 1.868 -21.916 1.00 96.00 120 THR A C 1
ATOM 927 O O . THR A 1 120 ? 22.103 0.871 -22.446 1.00 96.00 120 THR A O 1
ATOM 930 N N . VAL A 1 121 ? 23.903 1.952 -21.634 1.00 95.12 121 VAL A N 1
ATOM 931 C CA . VAL A 1 121 ? 24.859 0.859 -21.846 1.00 95.12 121 VAL A CA 1
ATOM 932 C C . VAL A 1 121 ? 24.876 -0.029 -20.607 1.00 95.12 121 VAL A C 1
ATOM 934 O O . VAL A 1 121 ? 25.291 0.405 -19.536 1.00 95.12 121 VAL A O 1
ATOM 937 N N . THR A 1 122 ? 24.450 -1.278 -20.763 1.00 90.88 122 THR A N 1
ATOM 938 C CA . THR A 1 122 ? 24.441 -2.298 -19.706 1.00 90.88 122 THR A CA 1
ATOM 939 C C . THR A 1 122 ? 25.457 -3.397 -20.025 1.00 90.88 122 THR A C 1
ATOM 941 O O . THR A 1 122 ? 25.788 -3.632 -21.189 1.00 90.88 122 THR A O 1
ATOM 944 N N . GLU A 1 123 ? 25.959 -4.092 -19.000 1.00 89.94 123 GLU A N 1
ATOM 945 C CA . GLU A 1 123 ? 26.960 -5.163 -19.158 1.00 89.94 123 GLU A CA 1
ATOM 946 C C . GLU A 1 123 ? 26.468 -6.304 -20.075 1.00 89.94 123 GLU A C 1
ATOM 948 O O . GLU A 1 123 ? 27.248 -6.856 -20.848 1.00 89.94 123 GLU A O 1
ATOM 953 N N . GLY A 1 124 ? 25.163 -6.603 -20.047 1.00 88.94 124 GLY A N 1
ATOM 954 C CA . GLY A 1 124 ? 24.511 -7.613 -20.893 1.00 88.94 124 GLY A CA 1
ATOM 955 C C . GLY A 1 124 ? 23.965 -7.103 -22.233 1.00 88.94 124 GLY A C 1
ATOM 956 O O . GLY A 1 124 ? 23.415 -7.891 -22.998 1.00 88.94 124 GLY A O 1
ATOM 957 N N . GLY A 1 125 ? 24.116 -5.810 -22.536 1.00 92.75 125 GLY A N 1
ATOM 958 C CA . GLY A 1 125 ? 23.500 -5.166 -23.695 1.00 92.75 125 GLY A CA 1
ATOM 959 C C . GLY A 1 125 ? 22.069 -4.678 -23.439 1.00 92.75 125 GLY A C 1
ATOM 960 O O . GLY A 1 125 ? 21.3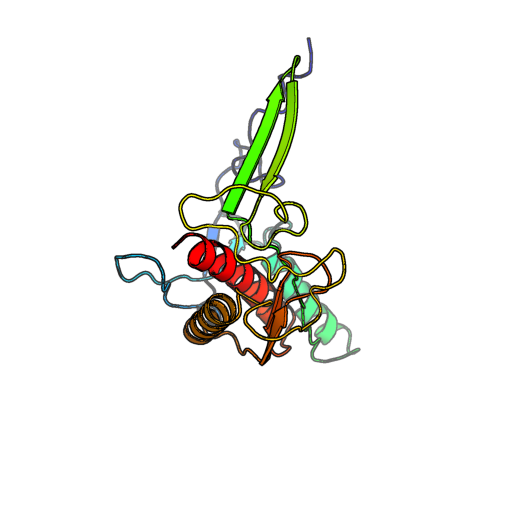57 -5.153 -22.556 1.00 92.75 125 GLY A O 1
ATOM 961 N N . ASN A 1 126 ? 21.648 -3.685 -24.222 1.00 93.62 126 ASN A N 1
ATOM 962 C CA . ASN A 1 126 ? 20.340 -3.057 -24.081 1.00 93.62 126 ASN A CA 1
ATOM 963 C C . ASN A 1 126 ? 19.317 -3.741 -25.002 1.00 93.62 126 ASN A C 1
ATOM 965 O O . ASN A 1 126 ? 19.357 -3.563 -26.220 1.00 93.62 126 ASN A O 1
ATOM 969 N N . TYR A 1 127 ? 18.393 -4.511 -24.423 1.00 92.69 127 TYR A N 1
ATOM 970 C CA . TYR A 1 127 ? 17.395 -5.283 -25.175 1.00 92.69 127 TYR A CA 1
ATOM 971 C C . TYR A 1 127 ? 16.274 -4.436 -25.798 1.00 92.69 127 TYR A C 1
ATOM 973 O O . TYR A 1 127 ? 15.468 -4.951 -26.572 1.00 92.69 127 TYR A O 1
ATOM 981 N N . GLY A 1 128 ? 16.211 -3.134 -25.504 1.00 92.06 128 GLY A N 1
ATOM 982 C CA . GLY A 1 128 ? 15.120 -2.281 -25.963 1.00 92.06 128 GLY A CA 1
ATOM 983 C C . GLY A 1 128 ? 13.818 -2.647 -25.254 1.00 92.06 128 GLY A C 1
ATOM 984 O O . GLY A 1 128 ? 13.764 -2.560 -24.039 1.00 92.06 128 GLY A O 1
ATOM 985 N N . HIS A 1 129 ? 12.779 -3.009 -26.015 1.00 94.69 129 HIS A N 1
ATOM 986 C CA . HIS A 1 129 ? 11.472 -3.467 -25.511 1.00 94.69 129 HIS A CA 1
ATOM 987 C C . HIS A 1 129 ? 10.932 -2.689 -24.296 1.00 94.69 129 HIS A C 1
ATOM 989 O O . HIS A 1 129 ? 10.439 -3.283 -23.350 1.00 94.69 129 HIS A O 1
ATOM 995 N N . ARG A 1 130 ? 10.985 -1.352 -24.328 1.00 93.75 130 ARG A N 1
ATOM 996 C CA . ARG A 1 130 ? 10.449 -0.507 -23.248 1.00 93.75 130 ARG A CA 1
ATOM 997 C C . ARG A 1 130 ? 9.138 0.126 -23.654 1.00 93.75 130 ARG A C 1
ATOM 999 O O . ARG A 1 130 ? 8.992 0.602 -24.784 1.00 93.75 130 ARG A O 1
ATOM 1006 N N . ALA A 1 131 ? 8.208 0.188 -22.713 1.00 94.06 131 ALA A N 1
ATOM 1007 C CA . ALA A 1 131 ? 7.046 1.038 -22.859 1.00 94.06 131 ALA A CA 1
ATOM 1008 C C . ALA A 1 131 ? 7.504 2.504 -22.927 1.00 94.06 131 ALA A C 1
ATOM 1010 O O . ALA A 1 131 ? 8.192 3.003 -22.038 1.00 94.06 131 ALA A O 1
ATOM 1011 N N . GLY A 1 132 ? 7.121 3.215 -23.989 1.00 94.94 132 GLY A N 1
ATOM 1012 C CA . GLY A 1 132 ? 7.325 4.661 -24.048 1.00 94.94 132 GLY A CA 1
ATOM 1013 C C . GLY A 1 132 ? 6.486 5.388 -22.993 1.00 94.94 132 GLY A C 1
ATOM 1014 O O . GLY A 1 132 ? 5.611 4.810 -22.343 1.00 94.94 132 GLY A O 1
ATOM 1015 N N . HIS A 1 133 ? 6.690 6.697 -22.848 1.00 96.69 133 HIS A N 1
ATOM 1016 C CA . HIS A 1 133 ? 5.816 7.508 -22.002 1.00 96.69 133 HIS A CA 1
ATOM 1017 C C . HIS A 1 133 ? 4.349 7.358 -22.427 1.00 96.69 133 HIS A C 1
ATOM 1019 O O . HIS A 1 133 ? 4.012 7.575 -23.590 1.00 96.69 133 HIS A O 1
ATOM 1025 N N . LYS A 1 134 ? 3.479 7.016 -21.467 1.00 96.12 134 LYS A N 1
ATOM 1026 C CA . LYS A 1 134 ? 2.057 6.703 -21.694 1.00 96.12 134 LYS A CA 1
ATOM 1027 C C . LYS A 1 134 ? 1.801 5.484 -22.599 1.00 96.12 134 LYS A C 1
ATOM 1029 O O . LYS A 1 134 ? 0.704 5.342 -23.129 1.00 96.12 134 LYS A O 1
ATOM 1034 N N . GLY A 1 135 ? 2.808 4.635 -22.801 1.00 94.62 135 GLY A N 1
ATOM 1035 C CA . GLY A 1 135 ? 2.742 3.429 -23.627 1.00 94.62 135 GLY A CA 1
ATOM 1036 C C . GLY A 1 135 ? 2.689 2.129 -22.827 1.00 94.62 135 GLY A C 1
ATOM 1037 O O . GLY A 1 135 ? 2.783 1.064 -23.426 1.00 94.62 135 GLY A O 1
ATOM 1038 N N . GLY A 1 136 ? 2.579 2.205 -21.497 1.00 94.62 136 GLY A N 1
ATOM 1039 C CA . GLY A 1 136 ? 2.572 1.037 -20.618 1.00 94.62 136 GLY A CA 1
ATOM 1040 C C . GLY A 1 136 ? 1.222 0.332 -20.539 1.00 94.62 136 GLY A C 1
ATOM 1041 O O . GLY A 1 136 ? 1.146 -0.757 -19.983 1.00 94.62 136 GLY A O 1
ATOM 1042 N N . TYR A 1 137 ? 0.154 0.921 -21.091 1.00 94.44 137 TYR A N 1
ATOM 1043 C CA . TYR A 1 137 ? -1.178 0.340 -20.979 1.00 94.44 137 TYR A CA 1
ATOM 1044 C C . TYR A 1 137 ? -1.267 -0.930 -21.840 1.00 94.44 137 TYR A C 1
ATOM 1046 O O . TYR A 1 137 ? -1.497 -0.887 -23.050 1.00 94.44 137 TYR A O 1
ATOM 1054 N N . PHE A 1 138 ? -1.037 -2.041 -21.136 1.00 87.50 138 PHE A N 1
ATOM 1055 C CA . PHE A 1 138 ? -1.145 -3.460 -21.475 1.00 87.50 138 PHE A CA 1
ATOM 1056 C C . PHE A 1 138 ? -0.492 -3.969 -22.783 1.00 87.50 138 PHE A C 1
ATOM 1058 O O . PHE A 1 138 ? -1.087 -4.809 -23.470 1.00 87.50 138 PHE A O 1
ATOM 1065 N N . PRO A 1 139 ? 0.752 -3.565 -23.133 1.00 94.06 139 PRO A N 1
ATOM 1066 C CA . PRO A 1 139 ? 1.544 -4.361 -24.062 1.00 94.06 139 PRO A CA 1
ATOM 1067 C C . PRO A 1 139 ? 1.837 -5.741 -23.444 1.00 94.06 139 PRO A C 1
ATOM 1069 O O . PRO A 1 139 ? 1.802 -5.917 -22.231 1.00 94.06 139 PRO A O 1
ATOM 1072 N N . VAL A 1 140 ? 2.133 -6.732 -24.282 1.00 96.12 140 VAL A N 1
ATOM 1073 C CA . VAL A 1 140 ? 2.535 -8.071 -23.818 1.00 96.12 140 VAL A CA 1
ATOM 1074 C C . VAL A 1 140 ? 4.054 -8.164 -23.643 1.00 96.12 140 VAL A C 1
ATOM 1076 O O . VAL A 1 140 ? 4.804 -7.307 -24.123 1.00 96.12 140 VAL A O 1
ATOM 1079 N N . ASN A 1 141 ? 4.530 -9.233 -23.001 1.00 95.50 141 ASN A N 1
ATOM 1080 C CA . ASN A 1 141 ? 5.956 -9.561 -22.955 1.00 95.50 141 ASN A CA 1
ATOM 1081 C C . ASN A 1 141 ? 6.564 -9.597 -24.383 1.00 95.50 141 ASN A C 1
ATOM 1083 O O . ASN A 1 141 ? 5.904 -10.062 -25.318 1.00 95.50 141 ASN A O 1
ATOM 1087 N N . PRO A 1 142 ? 7.819 -9.147 -24.576 1.00 94.94 142 PRO A N 1
ATOM 1088 C CA . PRO A 1 142 ? 8.775 -8.727 -23.546 1.00 94.94 142 PRO A CA 1
ATOM 1089 C C . PRO A 1 142 ? 8.668 -7.252 -23.119 1.00 94.94 142 PRO A C 1
ATOM 1091 O O . PRO A 1 142 ? 9.475 -6.827 -22.309 1.00 94.94 142 PRO A O 1
ATOM 1094 N N . VAL A 1 143 ? 7.714 -6.467 -23.642 1.00 96.00 143 VAL A N 1
ATOM 1095 C CA . VAL A 1 143 ? 7.583 -5.040 -23.269 1.00 96.00 143 VAL A CA 1
ATOM 1096 C C . VAL A 1 143 ? 7.061 -4.866 -21.843 1.00 96.00 143 VAL A C 1
ATOM 1098 O O . VAL A 1 143 ? 7.466 -3.952 -21.133 1.00 96.00 143 VAL A O 1
ATOM 1101 N N . ASP A 1 144 ? 6.160 -5.749 -21.424 1.00 96.50 144 ASP A N 1
ATOM 1102 C CA . ASP A 1 144 ? 5.739 -5.867 -20.032 1.00 96.50 144 ASP A CA 1
ATOM 1103 C C . ASP A 1 144 ? 6.637 -6.869 -19.300 1.00 96.50 144 ASP A C 1
ATOM 1105 O O . ASP A 1 144 ? 6.437 -8.077 -19.395 1.00 96.50 144 ASP A O 1
ATOM 1109 N N . GLU A 1 145 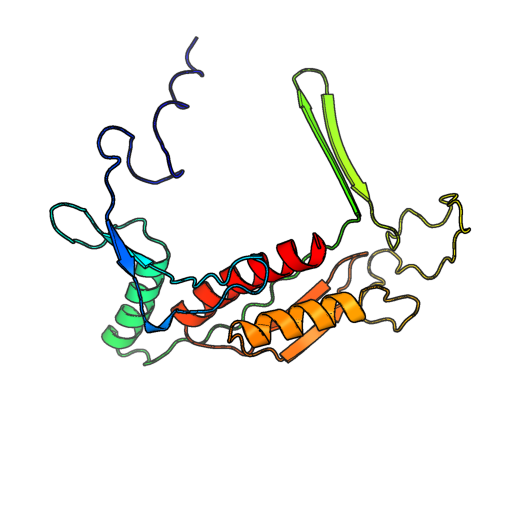? 7.653 -6.380 -18.593 1.00 93.44 145 GLU A N 1
ATOM 1110 C CA . GLU A 1 145 ? 8.580 -7.228 -17.827 1.00 93.44 145 GLU A CA 1
ATOM 1111 C C . GLU A 1 145 ? 8.014 -7.669 -16.469 1.00 93.44 145 GLU A C 1
ATOM 1113 O O . GLU A 1 145 ? 8.404 -8.697 -15.922 1.00 93.44 145 GLU A O 1
ATOM 1118 N N . ALA A 1 146 ? 7.038 -6.932 -15.936 1.00 96.31 146 ALA A N 1
ATOM 1119 C CA . ALA A 1 146 ? 6.566 -7.089 -14.563 1.00 96.31 146 ALA A CA 1
ATOM 1120 C C . ALA A 1 146 ? 5.381 -8.066 -14.425 1.00 96.31 146 ALA A C 1
ATOM 1122 O O . ALA A 1 146 ? 4.701 -8.092 -13.396 1.00 96.31 146 ALA A O 1
ATOM 1123 N N . GLN A 1 147 ? 5.095 -8.868 -15.454 1.00 96.88 147 GLN A N 1
ATOM 1124 C CA . GLN A 1 147 ? 3.988 -9.829 -15.440 1.00 96.88 147 GLN A CA 1
ATOM 1125 C C . GLN A 1 147 ? 4.110 -10.826 -14.274 1.00 96.88 147 GLN A C 1
ATOM 1127 O O . GLN A 1 147 ? 3.139 -11.022 -13.535 1.00 96.88 147 GLN A O 1
ATOM 1132 N N . ASP A 1 148 ? 5.301 -11.394 -14.070 1.00 97.62 148 ASP A N 1
ATOM 1133 C CA . ASP A 1 148 ? 5.545 -12.412 -13.044 1.00 97.62 148 ASP A CA 1
ATOM 1134 C C . ASP A 1 148 ? 5.511 -11.823 -11.628 1.00 97.62 148 ASP A C 1
ATOM 1136 O O . ASP A 1 148 ? 4.802 -12.351 -10.768 1.00 97.62 148 ASP A O 1
ATOM 1140 N N . ILE A 1 149 ? 6.171 -10.681 -11.390 1.00 98.25 149 ILE A N 1
ATOM 1141 C CA . ILE A 1 149 ? 6.175 -10.038 -10.065 1.00 98.25 149 ILE A CA 1
ATOM 1142 C C . ILE A 1 149 ? 4.770 -9.578 -9.649 1.00 98.25 149 ILE A C 1
ATOM 1144 O O . ILE A 1 149 ? 4.367 -9.763 -8.500 1.00 98.25 149 ILE A O 1
ATOM 1148 N N . ARG A 1 150 ? 3.951 -9.067 -10.582 1.00 98.44 150 ARG A N 1
ATOM 1149 C CA . ARG A 1 150 ? 2.538 -8.760 -10.294 1.00 98.44 150 ARG A CA 1
ATOM 1150 C C . ARG A 1 150 ? 1.742 -10.024 -9.952 1.00 98.44 150 ARG A C 1
ATOM 1152 O O . ARG A 1 150 ? 0.912 -9.997 -9.041 1.00 98.44 150 ARG A O 1
ATOM 1159 N N . GLY A 1 151 ? 1.999 -11.133 -10.648 1.00 98.12 151 GLY A N 1
ATOM 1160 C CA . GLY A 1 151 ? 1.406 -12.435 -10.335 1.00 98.12 151 GLY A CA 1
ATOM 1161 C C . GLY A 1 151 ? 1.785 -12.927 -8.934 1.00 98.12 151 GLY A C 1
ATOM 1162 O O . GLY A 1 151 ? 0.926 -13.395 -8.178 1.00 98.12 151 GLY A O 1
ATOM 1163 N N . GLU A 1 152 ? 3.047 -12.753 -8.543 1.00 98.50 152 GLU A N 1
ATOM 1164 C CA . GLU A 1 152 ? 3.523 -13.065 -7.199 1.00 98.50 152 GLU A CA 1
ATOM 1165 C C . GLU A 1 152 ? 2.828 -12.206 -6.138 1.00 98.50 152 GLU A C 1
ATOM 1167 O O . GLU A 1 152 ? 2.325 -12.756 -5.150 1.00 98.50 152 GLU A O 1
ATOM 1172 N N . MET A 1 153 ? 2.713 -10.892 -6.360 1.00 98.69 153 MET A N 1
ATOM 1173 C CA . MET A 1 153 ? 1.987 -9.981 -5.470 1.00 98.69 153 MET A CA 1
ATOM 1174 C C . MET A 1 153 ? 0.539 -10.438 -5.265 1.00 98.69 153 MET A C 1
ATOM 1176 O O . MET A 1 153 ? 0.116 -10.620 -4.121 1.00 98.69 153 MET A O 1
ATOM 1180 N N . LEU A 1 154 ? -0.202 -10.730 -6.343 1.00 98.38 154 LEU A N 1
ATOM 1181 C CA . LEU A 1 154 ? -1.572 -11.250 -6.247 1.00 98.38 154 LEU A CA 1
ATOM 1182 C C . LEU A 1 154 ? -1.644 -12.575 -5.481 1.00 98.38 154 LEU A C 1
ATOM 1184 O O . LEU A 1 154 ? -2.528 -12.771 -4.640 1.00 98.38 154 LEU A O 1
ATOM 1188 N N . SER A 1 155 ? -0.715 -13.495 -5.752 1.00 98.25 155 SER A N 1
ATOM 1189 C CA . SER A 1 155 ? -0.664 -14.785 -5.060 1.00 98.25 155 SER A CA 1
ATOM 1190 C C . SER A 1 155 ? -0.447 -14.605 -3.553 1.00 98.25 155 SER A C 1
ATOM 1192 O O . SER A 1 155 ? -1.068 -15.299 -2.746 1.00 98.25 155 SER A O 1
ATOM 1194 N N . THR A 1 156 ? 0.389 -13.640 -3.170 1.00 98.50 156 THR A N 1
ATOM 1195 C CA . THR A 1 156 ? 0.734 -13.323 -1.784 1.00 98.50 156 THR A CA 1
ATOM 1196 C C . THR A 1 156 ? -0.428 -12.643 -1.071 1.00 98.50 156 THR A C 1
ATOM 1198 O O . THR A 1 156 ? -0.822 -13.079 0.012 1.00 98.50 156 THR A O 1
ATOM 1201 N N . MET A 1 157 ? -1.069 -11.670 -1.720 1.00 98.38 157 MET A N 1
ATOM 1202 C CA . MET A 1 157 ? -2.311 -11.052 -1.248 1.00 98.38 157 MET A CA 1
ATOM 1203 C C . MET A 1 157 ? -3.396 -12.100 -0.973 1.00 98.38 157 MET A C 1
ATOM 1205 O O . MET A 1 157 ? -4.030 -12.082 0.085 1.00 98.38 157 MET A O 1
ATOM 1209 N N . LYS A 1 158 ? -3.565 -13.069 -1.882 1.00 98.06 158 LYS A N 1
ATOM 1210 C CA . LYS A 1 158 ? -4.516 -14.173 -1.711 1.00 98.06 158 LYS A CA 1
ATOM 1211 C C . LYS A 1 158 ? -4.182 -15.050 -0.501 1.00 98.06 158 LYS A C 1
ATOM 1213 O O . LYS A 1 158 ? -5.094 -15.428 0.233 1.00 98.06 158 LYS A O 1
ATOM 1218 N N . ARG A 1 159 ? -2.898 -15.348 -0.246 1.00 97.31 159 ARG A N 1
ATOM 1219 C CA . ARG A 1 159 ? -2.463 -16.086 0.963 1.00 97.31 159 ARG A CA 1
ATOM 1220 C C . ARG A 1 159 ? -2.781 -15.332 2.259 1.00 97.31 159 ARG A C 1
ATOM 1222 O O . ARG A 1 159 ? -3.047 -15.971 3.271 1.00 97.31 159 ARG A O 1
ATOM 1229 N N . MET A 1 160 ? -2.822 -14.001 2.216 1.00 97.81 160 MET A N 1
ATOM 1230 C CA . MET A 1 160 ? -3.205 -13.136 3.342 1.00 97.81 160 MET A CA 1
ATOM 1231 C C . MET A 1 160 ? -4.724 -12.905 3.462 1.00 97.81 160 MET A C 1
ATOM 1233 O O . MET A 1 160 ? -5.167 -12.088 4.273 1.00 97.81 160 MET A O 1
ATOM 1237 N N . GLY A 1 161 ? -5.530 -13.618 2.668 1.00 97.00 161 GLY A N 1
ATOM 1238 C CA . GLY A 1 161 ? -6.993 -13.584 2.731 1.00 97.00 161 GLY A CA 1
ATOM 1239 C C . GLY A 1 161 ? -7.655 -12.489 1.892 1.00 97.00 161 GLY A C 1
ATOM 1240 O O . GLY A 1 161 ? -8.869 -12.319 1.982 1.00 97.00 161 GLY A O 1
ATOM 1241 N N . ILE A 1 162 ? -6.903 -11.759 1.063 1.00 98.12 162 ILE A N 1
ATOM 1242 C CA . ILE A 1 162 ? -7.477 -10.755 0.159 1.00 98.12 162 ILE A CA 1
ATOM 1243 C C . ILE A 1 162 ? -8.091 -11.458 -1.056 1.00 98.12 162 ILE A C 1
ATOM 1245 O O . ILE A 1 162 ? -7.459 -12.300 -1.699 1.00 98.12 162 ILE A O 1
ATOM 1249 N N . ARG A 1 163 ? -9.326 -11.090 -1.408 1.00 97.56 163 ARG A N 1
ATOM 1250 C CA . ARG A 1 163 ? -9.955 -11.517 -2.663 1.00 97.56 163 ARG A CA 1
ATOM 1251 C C . ARG A 1 163 ? -9.436 -10.638 -3.798 1.00 97.56 163 ARG A C 1
ATOM 1253 O O . ARG A 1 163 ? -9.706 -9.443 -3.811 1.00 97.56 163 ARG A O 1
ATOM 1260 N N . VAL A 1 164 ? -8.697 -11.234 -4.725 1.00 96.62 164 VAL A N 1
ATOM 1261 C CA . VAL A 1 164 ? -8.064 -10.550 -5.863 1.00 96.62 164 VAL A CA 1
ATOM 1262 C C . VAL A 1 164 ? -8.821 -10.798 -7.167 1.00 96.62 164 VAL A C 1
ATOM 1264 O O . VAL A 1 164 ? -9.531 -11.799 -7.270 1.00 96.62 164 VAL A O 1
ATOM 1267 N N . ASP A 1 165 ? -8.661 -9.897 -8.136 1.00 92.94 165 ASP A N 1
ATOM 1268 C CA . ASP A 1 165 ? -9.360 -9.931 -9.428 1.00 92.94 165 ASP A CA 1
ATOM 1269 C C . ASP A 1 165 ? -8.384 -9.934 -10.617 1.00 92.94 165 ASP A C 1
ATOM 1271 O O . ASP A 1 165 ? -8.092 -10.981 -11.196 1.00 92.94 165 ASP A O 1
ATOM 1275 N N . LYS A 1 166 ? -7.825 -8.761 -10.930 1.00 93.62 166 LYS A N 1
ATOM 1276 C CA . LYS A 1 166 ? -6.992 -8.486 -12.108 1.00 93.62 166 LYS A CA 1
ATOM 1277 C C . LYS A 1 166 ? -5.599 -7.990 -11.718 1.00 93.62 166 LYS A C 1
ATOM 1279 O O . LYS A 1 166 ? -5.373 -7.554 -10.593 1.00 93.62 166 LYS A O 1
ATOM 1284 N N . HIS A 1 167 ? -4.676 -8.013 -12.672 1.00 97.25 167 HIS A N 1
ATOM 1285 C CA . HIS A 1 167 ? -3.467 -7.191 -12.651 1.00 97.25 167 HIS A CA 1
ATOM 1286 C C . HIS A 1 167 ? -3.150 -6.726 -14.068 1.00 97.25 167 HIS A C 1
ATOM 1288 O O . HIS A 1 167 ? -3.422 -7.449 -15.026 1.00 97.25 167 HIS A O 1
ATOM 1294 N N . HIS A 1 168 ? -2.560 -5.544 -14.200 1.00 97.94 168 HIS A N 1
ATOM 1295 C CA . HIS A 1 168 ? -2.039 -5.053 -15.472 1.00 97.94 168 HIS A CA 1
ATOM 1296 C C . HIS A 1 168 ? -0.914 -4.047 -15.257 1.00 97.94 168 HIS A C 1
ATOM 1298 O O . HIS A 1 168 ? -0.756 -3.457 -14.184 1.00 97.94 168 HIS A O 1
ATOM 1304 N N . HIS A 1 169 ? -0.118 -3.871 -16.306 1.00 97.38 169 HIS A N 1
ATOM 1305 C CA . HIS A 1 169 ? 0.702 -2.685 -16.454 1.00 97.38 169 HIS A CA 1
ATOM 1306 C C . HIS A 1 169 ? -0.209 -1.481 -16.734 1.00 97.38 169 HIS A C 1
ATOM 1308 O O . HIS A 1 169 ? -1.174 -1.576 -17.496 1.00 97.38 169 HIS A O 1
ATOM 1314 N N . GLU A 1 170 ? 0.086 -0.362 -16.086 1.00 97.50 170 GLU A N 1
ATOM 1315 C CA . GLU A 1 170 ? -0.665 0.882 -16.205 1.00 97.50 170 GLU A CA 1
ATOM 1316 C C . GLU A 1 170 ? -0.069 1.823 -17.262 1.00 97.50 170 GLU A C 1
ATOM 1318 O O . GLU A 1 170 ? 0.919 1.502 -17.919 1.00 97.50 170 GLU A O 1
ATOM 1323 N N . VAL A 1 171 ? -0.689 2.982 -17.483 1.00 97.62 171 VAL A N 1
ATOM 1324 C CA . VAL A 1 171 ? -0.354 3.891 -18.590 1.00 97.62 171 VAL A CA 1
ATOM 1325 C C . VAL A 1 171 ? 1.107 4.367 -18.575 1.00 97.62 171 VAL A C 1
ATOM 1327 O O . VAL A 1 171 ? 1.753 4.381 -19.630 1.00 97.62 171 VAL A O 1
ATOM 1330 N N . ALA A 1 172 ? 1.642 4.809 -17.435 1.00 97.31 172 ALA A N 1
ATOM 1331 C CA . ALA A 1 172 ? 3.008 5.323 -17.347 1.00 97.31 172 ALA A CA 1
ATOM 1332 C C . ALA A 1 172 ? 4.053 4.199 -17.336 1.00 97.31 172 ALA A C 1
ATOM 1334 O O . ALA A 1 172 ? 3.760 3.060 -16.999 1.00 97.31 172 ALA A O 1
ATOM 1335 N N . THR A 1 173 ? 5.297 4.532 -17.698 1.00 95.25 173 THR A N 1
ATOM 1336 C CA . THR A 1 173 ? 6.425 3.594 -17.582 1.00 95.25 173 THR A CA 1
ATOM 1337 C C . THR A 1 173 ? 6.558 3.121 -16.137 1.00 95.25 173 THR A C 1
ATOM 1339 O O . THR A 1 173 ? 6.455 3.941 -15.222 1.00 95.25 173 THR A O 1
ATOM 1342 N N . CYS A 1 174 ? 6.779 1.819 -15.948 1.00 96.12 174 CYS A N 1
ATOM 1343 C CA . CYS A 1 174 ? 6.975 1.202 -14.631 1.00 96.12 174 CYS A CA 1
ATOM 1344 C C . CYS A 1 174 ? 5.771 1.332 -13.677 1.00 96.12 174 CYS A C 1
ATOM 1346 O O . CYS A 1 174 ? 5.929 1.190 -12.467 1.00 96.12 174 CYS A O 1
ATOM 1348 N N . GLN A 1 175 ? 4.583 1.657 -14.199 1.00 98.25 175 GLN A N 1
ATOM 1349 C CA . GLN A 1 175 ? 3.350 1.801 -13.429 1.00 98.25 175 GLN A CA 1
ATOM 1350 C C . GLN A 1 175 ? 2.533 0.513 -13.492 1.00 98.25 175 GLN A C 1
ATOM 1352 O O . GLN A 1 175 ? 2.437 -0.127 -14.540 1.00 98.25 175 GLN A O 1
ATOM 1357 N N . HIS A 1 176 ? 1.882 0.157 -12.391 1.00 98.25 176 HIS A N 1
ATOM 1358 C CA . HIS A 1 176 ? 1.106 -1.069 -12.270 1.00 98.25 176 HIS A CA 1
ATOM 1359 C C . HIS A 1 176 ? -0.147 -0.869 -11.420 1.00 98.25 176 HIS A C 1
ATOM 1361 O O . HIS A 1 176 ? -0.204 0.008 -10.557 1.00 98.25 176 HIS A O 1
ATOM 1367 N N . GLU A 1 177 ? -1.122 -1.750 -11.624 1.00 98.31 177 GLU A N 1
ATOM 1368 C CA . GLU A 1 177 ? -2.323 -1.857 -10.802 1.00 98.31 177 GLU A CA 1
ATOM 1369 C C . GLU A 1 177 ? -2.634 -3.331 -10.524 1.00 98.31 177 GLU A C 1
ATOM 1371 O O . GLU A 1 177 ? -2.519 -4.194 -11.404 1.00 98.31 177 GLU A O 1
ATOM 1376 N N . LEU A 1 178 ? -3.047 -3.614 -9.287 1.00 98.12 178 LEU A N 1
ATOM 1377 C CA . LEU A 1 178 ? -3.629 -4.889 -8.886 1.00 98.12 178 LEU A CA 1
ATOM 1378 C C . LEU A 1 178 ? -5.066 -4.647 -8.398 1.00 98.12 178 LEU A C 1
ATOM 1380 O O . LEU A 1 178 ? -5.326 -3.749 -7.598 1.00 98.12 178 LEU A O 1
ATOM 1384 N N . GLY A 1 179 ? -5.999 -5.482 -8.843 1.00 96.75 179 GLY A N 1
ATOM 1385 C CA . GLY A 1 179 ? -7.409 -5.409 -8.475 1.00 96.75 179 GLY A CA 1
ATOM 1386 C C . GLY A 1 179 ? -7.747 -6.268 -7.257 1.00 96.75 179 GLY A C 1
ATOM 1387 O O . GLY A 1 179 ? -7.344 -7.432 -7.159 1.00 96.75 179 GLY A O 1
ATOM 1388 N N . MET A 1 180 ? -8.558 -5.715 -6.355 1.00 96.44 180 MET A N 1
ATOM 1389 C CA . MET A 1 180 ? -9.197 -6.441 -5.256 1.00 96.44 180 MET A CA 1
ATOM 1390 C C . MET A 1 180 ? -10.714 -6.432 -5.437 1.00 96.44 180 MET A C 1
ATOM 1392 O O . MET A 1 180 ? -11.297 -5.432 -5.852 1.00 96.44 180 MET A O 1
ATOM 1396 N N . ILE A 1 181 ? -11.378 -7.527 -5.072 1.00 97.75 181 ILE A N 1
ATOM 1397 C CA . ILE A 1 181 ? -12.840 -7.573 -5.052 1.00 97.75 181 ILE A CA 1
ATOM 1398 C C . ILE A 1 181 ? -13.344 -6.649 -3.940 1.00 97.75 181 ILE A C 1
ATOM 1400 O O . ILE A 1 181 ? -12.861 -6.715 -2.806 1.00 97.75 181 ILE A O 1
ATOM 1404 N N . PHE A 1 182 ? -14.348 -5.828 -4.255 1.00 97.62 182 PHE A N 1
ATOM 1405 C CA . PHE A 1 182 ? -14.957 -4.891 -3.313 1.00 97.62 182 PHE A CA 1
ATOM 1406 C C . PHE A 1 182 ? -15.489 -5.575 -2.039 1.00 97.62 182 PHE A C 1
ATOM 1408 O O . PHE A 1 182 ? -15.821 -6.767 -2.017 1.00 97.62 182 PHE A O 1
ATOM 1415 N N . GLY A 1 183 ? -15.612 -4.800 -0.964 1.00 97.81 183 GLY A N 1
ATOM 1416 C CA . GLY A 1 183 ? -16.060 -5.270 0.350 1.00 97.81 183 GLY A CA 1
ATOM 1417 C C . GLY A 1 183 ? -16.528 -4.126 1.242 1.00 97.81 183 GLY A C 1
ATOM 1418 O O . GLY A 1 183 ? -16.682 -3.003 0.763 1.00 97.81 183 GLY A O 1
ATOM 1419 N N . GLY A 1 184 ? -16.784 -4.414 2.519 1.00 98.19 184 GLY A N 1
ATOM 1420 C CA . GLY A 1 184 ? -17.189 -3.387 3.490 1.00 98.19 184 GLY A CA 1
ATOM 1421 C C . GLY A 1 184 ? -16.111 -2.315 3.689 1.00 98.19 184 GLY A C 1
ATOM 1422 O O . GLY A 1 184 ? -14.942 -2.539 3.372 1.00 98.19 184 GLY A O 1
ATOM 1423 N N . LEU A 1 185 ? -16.477 -1.152 4.233 1.00 98.38 185 LEU A N 1
ATOM 1424 C CA . LEU A 1 185 ? -15.546 -0.037 4.438 1.00 98.38 185 LEU A CA 1
ATOM 1425 C C . LEU A 1 185 ? -14.356 -0.446 5.317 1.00 98.38 185 LEU A C 1
ATOM 1427 O O . LEU A 1 185 ? -13.212 -0.179 4.956 1.00 98.38 185 LEU A O 1
ATOM 1431 N N . VAL A 1 186 ? -14.608 -1.101 6.454 1.00 98.25 186 VAL A N 1
ATOM 1432 C CA . VAL A 1 186 ? -13.536 -1.530 7.369 1.00 98.25 186 VAL A CA 1
ATOM 1433 C C . VAL A 1 186 ? -12.687 -2.634 6.737 1.00 98.25 186 VAL A C 1
ATOM 1435 O O . VAL A 1 186 ? -11.463 -2.557 6.777 1.00 98.25 186 VAL A O 1
ATOM 1438 N N . GLU A 1 187 ? -13.324 -3.618 6.095 1.00 97.94 187 GLU A N 1
ATOM 1439 C CA . GLU A 1 187 ? -12.636 -4.708 5.383 1.00 97.94 187 GLU A CA 1
ATOM 1440 C C . GLU A 1 187 ? -11.672 -4.158 4.323 1.00 97.94 187 GLU A C 1
ATOM 1442 O O . GLU A 1 187 ? -10.524 -4.586 4.229 1.00 97.94 187 GLU A O 1
ATOM 1447 N N . GLN A 1 188 ? -12.114 -3.181 3.534 1.00 98.19 188 GLN A N 1
ATOM 1448 C CA . GLN A 1 188 ? -11.318 -2.638 2.436 1.00 98.19 188 GLN A CA 1
ATOM 1449 C C . GLN A 1 188 ? -10.251 -1.659 2.916 1.00 98.19 188 GLN A C 1
ATOM 1451 O O . GLN A 1 188 ? -9.160 -1.619 2.348 1.00 98.19 188 GLN A O 1
ATOM 1456 N N .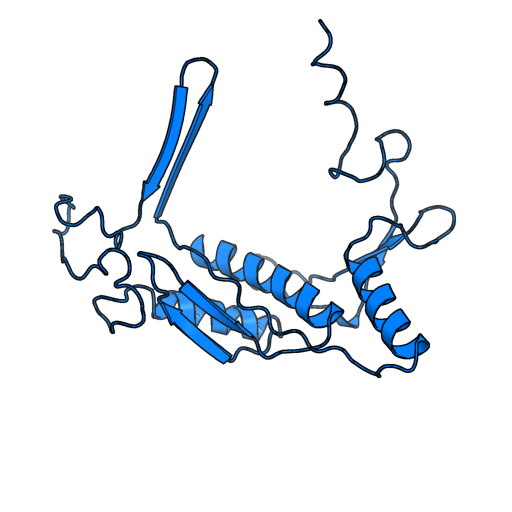 ALA A 1 189 ? -10.509 -0.936 4.007 1.00 98.38 189 ALA A N 1
ATOM 1457 C CA . ALA A 1 189 ? -9.479 -0.164 4.696 1.00 98.38 189 ALA A CA 1
ATOM 1458 C C . ALA A 1 189 ? -8.368 -1.064 5.275 1.00 98.38 189 ALA A C 1
ATOM 1460 O O . ALA A 1 189 ? -7.208 -0.661 5.305 1.00 98.38 189 ALA A O 1
ATOM 1461 N N . ASP A 1 190 ? -8.681 -2.294 5.682 1.00 98.50 190 ASP A N 1
ATOM 1462 C CA . ASP A 1 190 ? -7.664 -3.269 6.092 1.00 98.50 190 ASP A CA 1
ATOM 1463 C C . ASP A 1 190 ? -6.920 -3.840 4.897 1.00 98.50 190 ASP A C 1
ATOM 1465 O O . ASP A 1 190 ? -5.686 -3.893 4.882 1.00 98.50 190 ASP A O 1
ATOM 1469 N N . ASN A 1 191 ? -7.669 -4.238 3.869 1.00 98.44 191 ASN A N 1
ATOM 1470 C CA . ASN A 1 191 ? -7.096 -4.818 2.666 1.00 98.44 191 ASN A CA 1
ATOM 1471 C C . ASN A 1 191 ? -6.152 -3.839 1.969 1.00 98.44 191 ASN A C 1
ATOM 1473 O O . ASN A 1 191 ? -5.098 -4.276 1.525 1.00 98.44 191 ASN A O 1
ATOM 1477 N N . ILE A 1 192 ? -6.435 -2.531 1.945 1.00 98.19 192 ILE A N 1
ATOM 1478 C CA . ILE A 1 192 ? -5.522 -1.558 1.326 1.00 98.19 192 ILE A CA 1
ATOM 1479 C C . ILE A 1 192 ? -4.204 -1.402 2.100 1.00 98.19 192 ILE A C 1
ATOM 1481 O O . ILE A 1 192 ? -3.153 -1.154 1.510 1.00 98.19 192 ILE A O 1
ATOM 1485 N N . GLN A 1 193 ? -4.217 -1.601 3.420 1.00 98.56 193 GLN A N 1
ATOM 1486 C CA . GLN A 1 193 ? -2.989 -1.605 4.213 1.00 98.56 193 GLN A CA 1
ATOM 1487 C C . GLN A 1 193 ? -2.164 -2.867 3.941 1.00 98.56 193 GLN A C 1
ATOM 1489 O O . GLN A 1 193 ? -0.953 -2.772 3.736 1.00 98.56 193 GLN A O 1
ATOM 1494 N N . LYS A 1 194 ? -2.820 -4.033 3.864 1.00 98.50 194 LYS A N 1
ATOM 1495 C CA . LYS A 1 194 ? -2.178 -5.299 3.476 1.00 98.50 194 LYS A CA 1
ATOM 1496 C C . LYS A 1 194 ? -1.648 -5.249 2.037 1.00 98.50 194 LYS A C 1
ATOM 1498 O O . LYS A 1 194 ? -0.532 -5.686 1.799 1.00 98.50 194 LYS A O 1
ATOM 1503 N N . TYR A 1 195 ? -2.402 -4.664 1.107 1.00 98.56 195 TYR A N 1
ATOM 1504 C CA . TYR A 1 195 ? -2.038 -4.444 -0.298 1.00 98.56 195 TYR A CA 1
ATOM 1505 C C . TYR A 1 195 ? -0.690 -3.733 -0.420 1.00 98.56 195 TYR A C 1
ATOM 1507 O O . TYR A 1 195 ? 0.251 -4.261 -1.006 1.00 98.56 195 TYR A O 1
ATOM 1515 N N . LYS A 1 196 ? -0.568 -2.563 0.220 1.00 98.75 196 LYS A N 1
ATOM 1516 C CA . LYS A 1 196 ? 0.669 -1.772 0.204 1.00 98.75 196 LYS A CA 1
ATOM 1517 C C . LYS A 1 196 ? 1.828 -2.519 0.856 1.00 98.75 196 LYS A C 1
ATOM 1519 O O . LYS A 1 196 ? 2.951 -2.450 0.370 1.00 98.75 196 LYS A O 1
ATOM 1524 N N . TYR A 1 197 ? 1.552 -3.234 1.947 1.00 98.69 197 TYR A N 1
ATOM 1525 C CA . TYR A 1 197 ? 2.550 -4.054 2.622 1.00 98.69 197 TYR A CA 1
ATOM 1526 C C . TYR A 1 197 ? 3.071 -5.178 1.715 1.00 98.69 197 TYR A C 1
ATOM 1528 O O . TYR A 1 197 ? 4.283 -5.339 1.602 1.00 98.69 197 TYR A O 1
ATOM 1536 N N . VAL A 1 198 ? 2.190 -5.900 1.017 1.00 98.69 198 VAL A N 1
ATOM 1537 C CA . VAL A 1 198 ? 2.594 -6.954 0.076 1.00 98.69 198 VAL A CA 1
ATOM 1538 C C . VAL A 1 198 ? 3.423 -6.388 -1.065 1.00 98.69 198 VAL A C 1
ATOM 1540 O O . VAL A 1 198 ? 4.494 -6.918 -1.331 1.00 98.69 198 VAL A O 1
ATOM 1543 N N . ILE A 1 199 ? 2.966 -5.310 -1.704 1.00 98.62 199 ILE A N 1
ATOM 1544 C CA . ILE A 1 199 ? 3.682 -4.701 -2.832 1.00 98.62 199 ILE A CA 1
ATOM 1545 C C . ILE A 1 199 ? 5.099 -4.317 -2.429 1.00 98.62 199 ILE A C 1
ATOM 1547 O O . ILE A 1 199 ? 6.042 -4.693 -3.114 1.00 98.62 199 ILE A O 1
ATOM 1551 N N . HIS A 1 200 ? 5.261 -3.625 -1.298 1.00 98.62 200 HIS A N 1
ATOM 1552 C CA . HIS A 1 200 ? 6.586 -3.211 -0.845 1.00 98.62 200 HIS A CA 1
ATOM 1553 C C . HIS A 1 200 ? 7.501 -4.396 -0.513 1.00 98.62 200 HIS A C 1
ATOM 1555 O O . HIS A 1 200 ? 8.683 -4.332 -0.827 1.00 98.62 200 HIS A O 1
ATOM 1561 N N . ASN A 1 201 ? 6.993 -5.458 0.122 1.00 98.62 201 ASN A N 1
ATOM 1562 C CA . ASN A 1 201 ? 7.844 -6.586 0.518 1.00 98.62 201 ASN A CA 1
ATOM 1563 C C . ASN A 1 201 ? 8.166 -7.521 -0.649 1.00 98.62 201 ASN A C 1
ATOM 1565 O O . ASN A 1 201 ? 9.289 -7.999 -0.721 1.00 98.62 201 ASN A O 1
ATOM 1569 N N . VAL A 1 202 ? 7.228 -7.753 -1.573 1.00 98.62 202 VAL A N 1
ATOM 1570 C CA . VAL A 1 202 ? 7.505 -8.539 -2.786 1.00 98.62 202 VAL A CA 1
ATOM 1571 C C . VAL A 1 202 ? 8.479 -7.790 -3.695 1.00 98.62 202 VAL A C 1
ATOM 1573 O O . VAL A 1 202 ? 9.392 -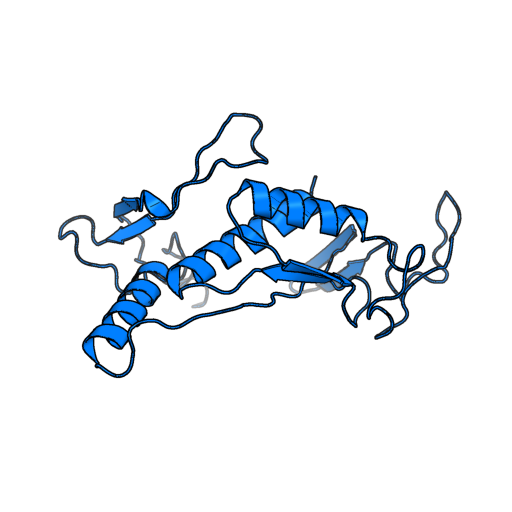8.402 -4.223 1.00 98.62 202 VAL A O 1
ATOM 1576 N N . ALA A 1 203 ? 8.344 -6.466 -3.831 1.00 98.00 203 ALA A N 1
ATOM 1577 C CA . ALA A 1 203 ? 9.289 -5.664 -4.610 1.00 98.00 203 ALA A CA 1
ATOM 1578 C C . ALA A 1 203 ? 10.696 -5.583 -3.986 1.00 98.00 203 ALA A C 1
ATOM 1580 O O . ALA A 1 203 ? 11.651 -5.275 -4.687 1.00 98.00 203 ALA A O 1
ATOM 1581 N N . HIS A 1 204 ? 10.826 -5.809 -2.676 1.00 96.88 204 HIS A N 1
ATOM 1582 C CA . HIS A 1 204 ? 12.109 -5.762 -1.971 1.00 96.88 204 HIS A CA 1
ATOM 1583 C C . HIS A 1 204 ? 12.876 -7.096 -1.981 1.00 96.88 204 HIS A C 1
ATOM 1585 O O . HIS A 1 204 ? 14.074 -7.089 -1.697 1.00 96.88 204 HIS A O 1
ATOM 1591 N N . ALA A 1 205 ? 12.174 -8.211 -2.201 1.00 84.69 205 ALA A N 1
ATOM 1592 C CA . ALA A 1 205 ? 12.666 -9.569 -1.967 1.00 84.69 205 ALA A CA 1
ATOM 1593 C C . ALA A 1 205 ? 13.743 -10.034 -2.959 1.00 84.69 205 ALA A C 1
ATOM 1595 O O . ALA A 1 205 ? 13.742 -9.573 -4.121 1.00 84.69 205 ALA A O 1
#